Protein AF-A0A3N2FVM3-F1 (afdb_monomer)

Radius of gyration: 19.66 Å; Cα contacts (8 Å, |Δi|>4): 335; chains: 1; bounding box: 53×44×52 Å

Foldseek 3Di:
DDDDDPQFFDKDKDAFFDDPCVCVVLVFAWRKDFDPDPDDAFAWFWKWKAFPVPRDIFTWTKGWAFDCPPVHPPGTTMITTRTPLADADRHQTTMMITGGGGPTHDDDDDDSVRVSVVVVVSVVVSVVVLVVLCPDDPPDDDDDPPPVVPSQPPVSNVVVNVVVVLLLLQLLLVQLVVCVVVVNLVVDDLVSSCVRSVRDSSVLCVVQVDSVSSNVSSVPDDDD

Solvent-accessible surface area (backbone atoms only — not comparable to full-atom values): 12789 Å² total; per-residue (Å²): 135,84,80,83,61,97,83,63,52,55,75,48,73,44,53,21,39,86,72,90,56,60,41,47,81,69,77,46,50,57,46,25,28,82,52,90,70,79,89,72,77,65,18,30,24,26,28,39,39,33,36,71,85,78,69,49,68,37,50,18,35,29,39,31,45,63,46,59,64,98,55,47,90,76,26,65,37,35,35,36,34,29,51,56,92,64,64,77,84,54,68,33,37,48,34,39,38,34,43,67,44,81,75,45,72,72,80,90,62,85,58,67,66,59,41,49,57,47,52,54,51,47,48,52,50,29,53,52,55,52,55,54,63,70,69,52,72,82,82,75,90,64,80,73,83,71,62,70,67,68,86,59,51,73,65,60,32,49,52,51,39,52,54,52,52,49,55,50,50,52,34,42,23,51,38,47,49,58,31,53,76,68,69,42,57,90,70,62,40,50,60,61,43,15,67,67,36,67,43,36,38,66,36,45,46,65,81,21,77,42,58,64,51,43,52,53,57,28,67,69,52,81,87,128

Nearest PDB structures (foldseek):
  5a89-assembly1_A  TM=8.322E-01  e=5.159E-10  Corynebacterium ammoniagenes
  3op1-assembly1_B  TM=8.684E-01  e=1.880E-09  Streptococcus pneumoniae
  2x0k-assembly1_A  TM=8.159E-01  e=2.406E-09  Corynebacterium ammoniagenes
  5fo1-assembly1_A  TM=8.221E-01  e=3.937E-09  Corynebacterium ammoniagenes
  4uze-assembly1_A  TM=7.902E-01  e=2.127E-09  Corynebacterium ammoniagenes

pLDDT: mean 79.19, std 16.47, range [30.94, 97.44]

Sequence (224 aa):
MSAAHPDSPIVVTGVVVPGDQRGRLLGFPTANLPLDVGGLSDGVYAGTVIDETDGSTHLAAVSVGRRTSFYGRDGERLLEAHLLDYAGDLYGHAIRVELHAKLRPQRRYRGAEALVEQLRRDVAATRTWARERESAPPHRGRRLPVRARRVLDSRDLERRQAERESLRLAALARSVGELLESGAEREATHELVAERSRIPVAYLRWAYPTTQDLLAAASSVPRL

Structure (mmCIF, N/CA/C/O backbone):
data_AF-A0A3N2FVM3-F1
#
_entry.id   AF-A0A3N2FVM3-F1
#
loop_
_atom_site.group_PDB
_atom_site.id
_atom_site.type_symbol
_atom_site.label_atom_id
_atom_site.label_alt_id
_atom_site.label_comp_id
_atom_site.label_asym_id
_atom_site.label_entity_id
_atom_site.label_seq_id
_atom_site.pdbx_PDB_ins_code
_atom_site.Cartn_x
_atom_site.Cartn_y
_atom_site.Cartn_z
_atom_site.occupancy
_atom_site.B_iso_or_equiv
_atom_site.auth_seq_id
_atom_site.auth_comp_id
_atom_site.auth_asym_id
_atom_site.auth_atom_id
_atom_site.pdbx_PDB_model_num
ATOM 1 N N . MET A 1 1 ? 29.250 -14.553 7.556 1.00 32.12 1 MET A N 1
ATOM 2 C CA . MET A 1 1 ? 28.581 -13.322 7.079 1.00 32.12 1 MET A CA 1
ATOM 3 C C . MET A 1 1 ? 28.336 -13.492 5.584 1.00 32.12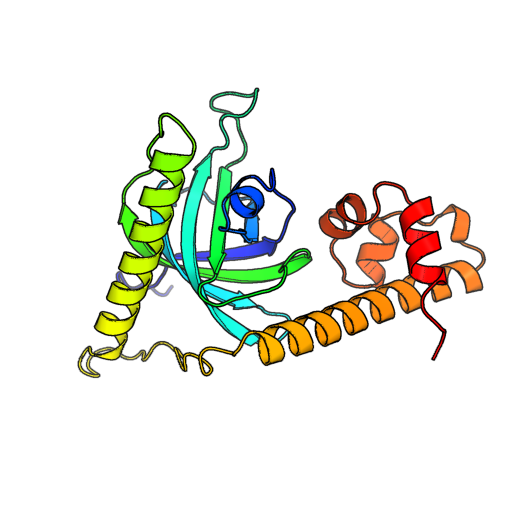 1 MET A C 1
ATOM 5 O O . MET A 1 1 ? 29.296 -13.489 4.829 1.00 32.12 1 MET A O 1
ATOM 9 N N . SER A 1 2 ? 27.102 -13.801 5.169 1.00 31.33 2 SER A N 1
ATOM 10 C CA . SER A 1 2 ? 26.788 -14.114 3.764 1.00 31.33 2 SER A CA 1
ATOM 11 C C . SER A 1 2 ? 26.666 -12.824 2.955 1.00 31.33 2 SER A C 1
ATOM 13 O O . SER A 1 2 ? 25.802 -12.002 3.250 1.00 31.33 2 SER A O 1
ATOM 15 N N . ALA A 1 3 ? 27.520 -12.648 1.947 1.00 30.94 3 ALA A N 1
ATOM 16 C CA . ALA A 1 3 ? 27.427 -11.544 0.999 1.00 30.94 3 ALA A CA 1
ATOM 17 C C . ALA A 1 3 ? 26.104 -11.630 0.215 1.00 30.94 3 ALA A C 1
ATOM 19 O O . ALA A 1 3 ? 25.741 -12.694 -0.296 1.00 30.94 3 ALA A O 1
ATOM 20 N N . ALA A 1 4 ? 25.364 -10.523 0.149 1.00 34.38 4 ALA A N 1
ATOM 21 C CA . ALA A 1 4 ? 24.136 -10.428 -0.630 1.00 34.38 4 ALA A CA 1
ATOM 22 C C . ALA A 1 4 ? 24.448 -10.614 -2.128 1.00 34.38 4 ALA A C 1
ATOM 24 O O . ALA A 1 4 ? 25.330 -9.951 -2.671 1.00 34.38 4 ALA A O 1
ATOM 25 N N . HIS A 1 5 ? 23.742 -11.538 -2.786 1.00 39.22 5 HIS A N 1
ATOM 26 C CA . HIS A 1 5 ? 23.850 -11.762 -4.228 1.00 39.22 5 HIS A CA 1
ATOM 27 C C . HIS A 1 5 ? 23.291 -10.557 -5.017 1.00 39.22 5 HIS A C 1
ATOM 29 O O . HIS A 1 5 ? 22.244 -10.031 -4.636 1.00 39.22 5 HIS A O 1
ATOM 35 N N . PRO A 1 6 ? 23.9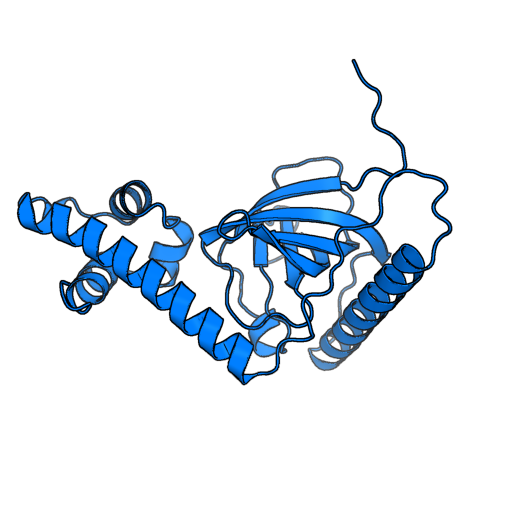14 -10.167 -6.146 1.00 46.53 6 PRO A N 1
ATOM 36 C CA . PRO A 1 6 ? 23.517 -9.005 -6.955 1.00 46.53 6 PRO A CA 1
ATOM 37 C C . PRO A 1 6 ? 22.139 -9.120 -7.641 1.00 46.53 6 PRO A C 1
ATOM 39 O O . PRO A 1 6 ? 21.655 -8.127 -8.173 1.00 46.53 6 PRO A O 1
ATOM 42 N N . ASP A 1 7 ? 21.492 -10.290 -7.589 1.00 60.53 7 ASP A N 1
ATOM 43 C CA . ASP A 1 7 ? 20.157 -10.551 -8.158 1.00 60.53 7 ASP A CA 1
ATOM 44 C C . ASP A 1 7 ? 19.036 -10.629 -7.096 1.00 60.53 7 ASP A C 1
ATOM 46 O O . ASP A 1 7 ? 17.882 -10.932 -7.419 1.00 60.53 7 ASP A O 1
ATOM 50 N N . SER A 1 8 ? 19.351 -10.398 -5.817 1.00 75.88 8 SER A N 1
ATOM 51 C CA . SER A 1 8 ? 18.355 -10.445 -4.743 1.00 75.88 8 SER A CA 1
ATOM 52 C C . SER A 1 8 ? 17.498 -9.175 -4.738 1.00 75.88 8 SER A C 1
ATOM 54 O O . SER A 1 8 ? 18.054 -8.075 -4.752 1.00 75.88 8 SER A O 1
ATOM 56 N N . PRO A 1 9 ? 16.156 -9.287 -4.687 1.00 87.25 9 PRO A N 1
ATOM 57 C CA . PRO A 1 9 ? 15.300 -8.112 -4.638 1.00 87.25 9 PRO A CA 1
ATOM 58 C C . PRO A 1 9 ? 15.547 -7.318 -3.355 1.00 87.25 9 PRO A C 1
ATOM 60 O O . PRO A 1 9 ? 15.824 -7.888 -2.296 1.00 87.25 9 PRO A O 1
ATOM 63 N N . ILE A 1 10 ? 15.384 -5.999 -3.437 1.00 90.88 10 ILE A N 1
ATOM 64 C CA . ILE A 1 10 ? 15.345 -5.159 -2.239 1.00 90.88 10 ILE A CA 1
ATOM 65 C C . ILE A 1 10 ? 14.000 -5.411 -1.564 1.00 90.88 10 ILE A C 1
ATOM 67 O O . ILE A 1 10 ? 12.955 -5.254 -2.193 1.00 90.88 10 ILE A O 1
ATOM 71 N N . VAL A 1 11 ? 14.022 -5.813 -0.296 1.00 92.69 11 VAL A N 1
ATOM 72 C CA . VAL A 1 11 ? 12.809 -6.143 0.456 1.00 92.69 11 VAL A CA 1
ATOM 73 C C . VAL A 1 11 ? 12.458 -5.001 1.397 1.00 92.69 11 VAL A C 1
ATOM 75 O O . VAL A 1 11 ? 13.297 -4.549 2.172 1.00 92.69 11 VAL A O 1
ATOM 78 N N . VAL A 1 12 ? 11.205 -4.563 1.338 1.00 92.75 12 VAL A N 1
ATOM 79 C CA . VAL A 1 12 ? 10.610 -3.613 2.277 1.00 92.75 12 VAL A CA 1
ATOM 80 C C . VAL A 1 12 ? 9.434 -4.298 2.953 1.00 92.75 12 VAL A C 1
ATOM 82 O O . VAL A 1 12 ? 8.542 -4.805 2.282 1.00 92.75 12 VAL A O 1
ATOM 85 N N . THR A 1 13 ? 9.417 -4.312 4.278 1.00 92.19 13 THR A N 1
ATOM 86 C CA . THR A 1 13 ? 8.297 -4.820 5.077 1.00 92.19 13 THR A CA 1
ATOM 87 C C . THR A 1 13 ? 7.665 -3.681 5.845 1.00 92.19 13 THR A C 1
ATOM 89 O O . THR A 1 13 ? 8.374 -2.804 6.333 1.00 92.19 13 THR A O 1
ATOM 92 N N . GLY A 1 14 ? 6.352 -3.716 6.007 1.00 89.69 14 GLY A N 1
ATOM 93 C CA . GLY A 1 14 ? 5.673 -2.741 6.841 1.00 89.69 14 GLY A CA 1
ATOM 94 C C . GLY A 1 14 ? 4.177 -2.966 6.889 1.00 89.69 14 GLY A C 1
ATOM 95 O O . GLY A 1 14 ? 3.635 -3.863 6.243 1.00 89.69 14 GLY A O 1
ATOM 96 N N . VAL A 1 15 ? 3.517 -2.122 7.669 1.00 88.38 15 VAL A N 1
ATOM 97 C CA . VAL A 1 15 ? 2.064 -2.077 7.743 1.00 88.38 15 VAL A CA 1
ATOM 98 C C . VAL A 1 15 ? 1.553 -1.051 6.746 1.00 88.38 15 VAL A C 1
ATOM 100 O O . VAL A 1 15 ? 2.034 0.081 6.718 1.00 88.38 15 VAL A O 1
ATOM 103 N N . VAL A 1 16 ? 0.569 -1.434 5.938 1.00 89.00 16 VAL A N 1
ATOM 104 C CA . VAL A 1 16 ? -0.042 -0.522 4.968 1.00 89.00 16 VAL A CA 1
ATOM 105 C C . VAL A 1 16 ? -0.805 0.585 5.684 1.00 89.00 16 VAL A C 1
ATOM 107 O O . VAL A 1 16 ? -1.755 0.322 6.427 1.00 89.00 16 VAL A O 1
ATOM 110 N N . VAL A 1 17 ? -0.433 1.830 5.395 1.00 85.75 17 VAL A N 1
ATOM 111 C CA . VAL A 1 17 ? -1.051 3.032 5.965 1.00 85.75 17 VAL A CA 1
ATOM 112 C C . VAL A 1 17 ? -1.883 3.804 4.931 1.00 85.75 17 VAL A C 1
ATOM 114 O O . VAL A 1 17 ? -1.662 3.684 3.714 1.00 85.75 17 VAL A O 1
ATOM 117 N N . PRO A 1 18 ? -2.849 4.623 5.386 1.00 81.44 18 PRO A N 1
ATOM 118 C CA . PRO A 1 18 ? -3.533 5.594 4.540 1.00 81.44 18 PRO A CA 1
ATOM 119 C C . PRO A 1 18 ? -2.548 6.538 3.836 1.00 81.44 18 PRO A C 1
ATOM 121 O O . PRO A 1 18 ? -1.577 7.000 4.425 1.00 81.44 18 PRO A O 1
ATOM 124 N N . GLY A 1 19 ? -2.817 6.826 2.563 1.00 76.94 19 GLY A N 1
ATOM 125 C CA . GLY A 1 19 ? -2.161 7.901 1.810 1.00 76.94 19 GLY A CA 1
ATOM 126 C C . GLY A 1 19 ? -3.162 9.012 1.476 1.00 76.94 19 GLY A C 1
ATOM 127 O O . GLY A 1 19 ? -4.261 9.047 2.017 1.00 76.94 19 GLY A O 1
ATOM 128 N N . ASP A 1 20 ? -2.856 9.856 0.487 1.00 71.38 20 ASP A N 1
ATOM 129 C CA . ASP A 1 20 ? -3.747 10.952 0.021 1.00 71.38 20 ASP A CA 1
ATOM 130 C C . ASP A 1 20 ? -4.901 10.409 -0.824 1.00 71.38 20 ASP A C 1
ATOM 132 O O . ASP A 1 20 ? -5.699 11.173 -1.357 1.00 71.38 20 ASP A O 1
ATOM 136 N N . GLN A 1 21 ? -4.932 9.093 -1.054 1.00 68.56 21 GLN A N 1
ATOM 137 C CA . GLN A 1 21 ? -5.949 8.392 -1.840 1.00 68.56 21 GLN A CA 1
ATOM 138 C C . GLN A 1 21 ? -6.113 8.920 -3.283 1.00 68.56 21 GLN A C 1
ATOM 140 O O . GLN A 1 21 ? -7.016 8.501 -4.002 1.00 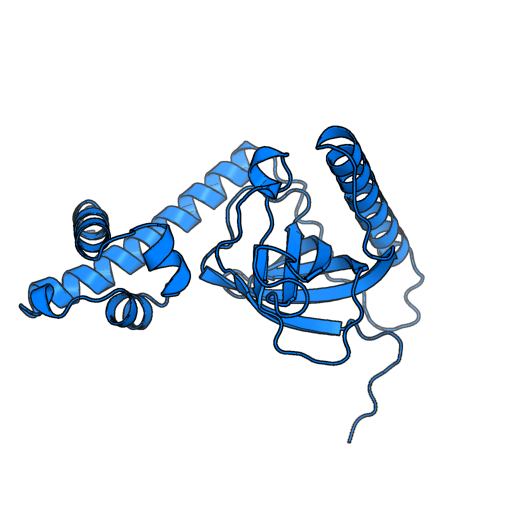68.56 21 GLN A O 1
ATOM 145 N N . ARG A 1 22 ? -5.193 9.767 -3.769 1.00 72.00 22 ARG A N 1
ATOM 146 C CA . ARG A 1 22 ? -5.211 10.326 -5.132 1.00 72.00 22 ARG A CA 1
ATOM 147 C C . ARG A 1 22 ? -5.137 9.241 -6.199 1.00 72.00 22 ARG A C 1
ATOM 149 O O . ARG A 1 22 ? -5.833 9.337 -7.200 1.00 72.00 22 ARG A O 1
ATOM 156 N N . GLY A 1 23 ? -4.346 8.192 -5.966 1.00 70.44 23 GLY A N 1
ATOM 157 C CA . GLY A 1 23 ? -4.281 7.036 -6.862 1.00 70.44 23 GLY A CA 1
ATOM 158 C C . GLY A 1 23 ? -5.642 6.353 -7.026 1.00 70.44 23 GLY A C 1
ATOM 159 O O . GLY A 1 23 ? -6.034 6.040 -8.146 1.00 70.44 23 GLY A O 1
ATOM 160 N N . ARG A 1 24 ? -6.420 6.223 -5.941 1.00 74.56 24 ARG A N 1
ATOM 161 C CA . ARG A 1 24 ? -7.767 5.627 -5.968 1.00 74.56 24 ARG A CA 1
ATOM 162 C C . ARG A 1 24 ? -8.709 6.403 -6.893 1.00 74.56 24 ARG A C 1
ATOM 164 O O . ARG A 1 24 ? -9.384 5.782 -7.705 1.00 74.56 24 ARG A O 1
ATOM 171 N N . LEU A 1 25 ? -8.689 7.739 -6.838 1.00 72.69 25 LEU A N 1
ATOM 172 C CA . LEU A 1 25 ? -9.488 8.600 -7.729 1.00 72.69 25 LEU A CA 1
ATOM 173 C C . LEU A 1 25 ? -9.111 8.453 -9.212 1.00 72.69 25 LEU A C 1
ATOM 175 O O . LEU A 1 25 ? -9.917 8.746 -10.088 1.00 72.69 25 LEU A O 1
ATOM 179 N N . LEU A 1 26 ? -7.888 8.000 -9.494 1.00 76.69 26 LEU A N 1
ATOM 180 C CA . LEU A 1 26 ? -7.365 7.794 -10.844 1.00 76.69 26 LEU A CA 1
ATOM 181 C C . LEU A 1 26 ? -7.500 6.339 -11.330 1.00 76.69 26 LEU A C 1
ATOM 183 O O . LEU A 1 26 ? -7.051 6.033 -12.433 1.00 76.69 26 LEU A O 1
ATOM 187 N N . GLY A 1 27 ? -8.085 5.442 -10.525 1.00 79.19 27 GLY A N 1
ATOM 188 C CA . GLY A 1 27 ? -8.195 4.009 -10.830 1.00 79.19 27 GLY A CA 1
ATOM 189 C C . GLY A 1 27 ? -6.948 3.180 -10.492 1.00 79.19 27 GLY A C 1
ATOM 190 O O . GLY A 1 27 ? -6.857 2.025 -10.891 1.00 79.19 27 GLY A O 1
ATOM 191 N N . PHE A 1 28 ? -5.996 3.745 -9.744 1.00 82.12 28 PHE A N 1
ATOM 192 C CA . PHE A 1 28 ? -4.749 3.099 -9.320 1.00 82.12 28 PHE A CA 1
ATOM 193 C C . PHE A 1 28 ? -4.599 3.154 -7.791 1.00 82.12 28 PHE A C 1
ATOM 195 O O . PHE A 1 28 ? -3.779 3.920 -7.278 1.00 82.12 28 PHE A O 1
ATOM 202 N N . PRO A 1 29 ? -5.405 2.400 -7.019 1.00 86.81 29 PRO A N 1
ATOM 203 C CA . PRO A 1 29 ? -5.234 2.330 -5.571 1.00 86.81 29 PRO A CA 1
ATOM 204 C C . PRO A 1 29 ? -3.845 1.779 -5.219 1.00 86.81 29 PRO A C 1
ATOM 206 O O . PRO A 1 29 ? -3.344 0.872 -5.887 1.00 86.81 29 PRO A O 1
ATOM 209 N N . THR A 1 30 ? -3.235 2.325 -4.168 1.00 89.25 30 THR A N 1
ATOM 210 C CA . THR A 1 30 ? -1.900 1.934 -3.705 1.00 89.25 30 THR A CA 1
ATOM 211 C C . THR A 1 30 ? -1.909 1.541 -2.234 1.00 89.25 30 THR A C 1
ATOM 213 O O . THR A 1 30 ? -2.544 2.192 -1.401 1.00 89.25 30 THR A O 1
ATOM 216 N N . ALA A 1 31 ? -1.162 0.487 -1.915 1.00 92.06 31 ALA A N 1
ATOM 217 C CA . ALA A 1 31 ? -0.737 0.185 -0.558 1.00 92.06 31 ALA A CA 1
ATOM 218 C C . ALA A 1 31 ? 0.505 1.026 -0.236 1.00 92.06 31 ALA A C 1
ATOM 220 O O . ALA A 1 31 ? 1.503 0.936 -0.953 1.00 92.06 31 ALA A O 1
ATOM 221 N N . ASN A 1 32 ? 0.441 1.858 0.806 1.00 92.31 32 ASN A N 1
ATOM 222 C CA . ASN A 1 32 ? 1.521 2.784 1.150 1.00 92.31 32 ASN A CA 1
ATOM 223 C C . ASN A 1 32 ? 2.290 2.272 2.369 1.00 92.31 32 ASN A C 1
ATOM 225 O O . ASN A 1 32 ? 1.670 1.928 3.373 1.00 92.31 32 ASN A O 1
ATOM 229 N N . LEU A 1 33 ? 3.618 2.251 2.285 1.00 91.31 33 LEU A N 1
ATOM 230 C CA . LEU A 1 33 ? 4.525 1.945 3.388 1.00 91.31 33 LEU A CA 1
ATOM 231 C C . LEU A 1 33 ? 5.457 3.142 3.626 1.00 91.31 33 LEU A C 1
ATOM 233 O O . LEU A 1 33 ? 6.152 3.542 2.682 1.00 91.31 33 LEU A O 1
ATOM 237 N N . PRO A 1 34 ? 5.510 3.706 4.846 1.00 88.00 34 PRO A N 1
ATOM 238 C CA . PRO A 1 34 ? 6.554 4.649 5.233 1.00 88.00 34 PRO A CA 1
ATOM 239 C C . PRO A 1 34 ? 7.930 4.002 5.072 1.00 88.00 34 PRO A C 1
ATOM 241 O O . PRO A 1 34 ? 8.116 2.825 5.386 1.00 88.00 34 PRO A O 1
ATOM 244 N N . LEU A 1 35 ? 8.885 4.751 4.525 1.00 84.56 35 LEU A N 1
ATOM 245 C CA . LEU A 1 35 ? 10.247 4.278 4.317 1.00 84.56 35 LEU A CA 1
ATOM 246 C C . LEU A 1 35 ? 11.211 4.985 5.263 1.00 84.56 35 LEU A C 1
ATOM 248 O O . LEU A 1 35 ? 11.612 6.117 4.999 1.00 84.56 35 LEU A O 1
ATOM 252 N N . ASP A 1 36 ? 11.689 4.242 6.257 1.00 70.69 36 ASP A N 1
ATOM 253 C CA . ASP A 1 36 ? 12.790 4.669 7.133 1.00 70.69 36 ASP A CA 1
ATOM 254 C C . ASP A 1 36 ? 14.167 4.247 6.588 1.00 70.69 36 ASP A C 1
ATOM 256 O O . ASP A 1 36 ? 15.217 4.664 7.078 1.00 70.69 36 ASP A O 1
ATOM 260 N N . VAL A 1 37 ? 14.189 3.406 5.546 1.00 61.84 37 VAL A N 1
ATOM 261 C CA . VAL A 1 37 ? 15.421 2.815 5.008 1.00 61.84 37 VAL A CA 1
ATOM 262 C C . VAL A 1 37 ? 16.176 3.771 4.077 1.00 61.84 37 VAL A C 1
ATOM 264 O O . VAL A 1 37 ? 15.701 4.165 3.004 1.00 61.84 37 VAL A O 1
ATOM 267 N N . GLY A 1 38 ? 17.411 4.099 4.463 1.00 65.25 38 GLY A N 1
ATOM 268 C CA . GLY A 1 38 ? 18.399 4.728 3.588 1.00 65.25 38 GLY A CA 1
ATOM 269 C C . GLY A 1 38 ? 18.880 3.781 2.478 1.00 65.25 38 GLY A C 1
ATOM 270 O O . GLY A 1 38 ? 18.818 2.562 2.604 1.00 65.25 38 GLY A O 1
ATOM 271 N N . GLY A 1 39 ? 19.361 4.336 1.363 1.00 73.44 39 GLY A N 1
ATOM 272 C CA . GLY A 1 39 ? 20.054 3.577 0.307 1.00 73.44 39 GLY A CA 1
ATOM 273 C C . GLY A 1 39 ? 19.188 3.026 -0.835 1.00 73.44 39 GLY A C 1
ATOM 274 O O . GLY A 1 39 ? 19.715 2.757 -1.913 1.00 73.44 39 GLY A O 1
ATOM 275 N N . LEU A 1 40 ? 17.864 2.931 -0.682 1.00 86.19 40 LEU A N 1
ATOM 276 C CA . LEU A 1 40 ? 16.977 2.646 -1.818 1.00 86.19 40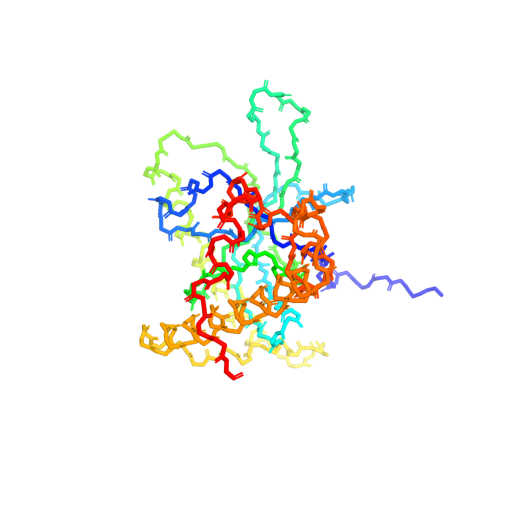 LEU A CA 1
ATOM 277 C C . LEU A 1 40 ? 16.869 3.898 -2.703 1.00 86.19 40 LEU A C 1
ATOM 279 O O . LEU A 1 40 ? 16.613 4.982 -2.189 1.00 86.19 40 LEU A O 1
ATOM 283 N N . SER A 1 41 ? 17.029 3.783 -4.024 1.00 90.56 41 SER A N 1
ATOM 284 C CA . SER A 1 41 ? 16.883 4.939 -4.927 1.00 90.56 41 SER A CA 1
ATOM 285 C C . SER A 1 41 ? 15.417 5.237 -5.259 1.00 90.56 41 SER A C 1
ATOM 287 O O . SER A 1 41 ? 14.583 4.340 -5.296 1.00 90.56 41 SER A O 1
ATOM 289 N N . ASP A 1 42 ? 15.092 6.507 -5.509 1.00 92.50 42 ASP A N 1
ATOM 290 C CA . ASP A 1 42 ? 13.743 6.889 -5.937 1.00 92.50 42 ASP A CA 1
ATOM 291 C C . ASP A 1 42 ? 13.490 6.427 -7.383 1.00 92.50 42 ASP A C 1
ATOM 293 O O . ASP A 1 42 ? 14.367 6.512 -8.255 1.00 92.50 42 ASP A O 1
ATOM 297 N N . GLY A 1 43 ? 12.280 5.946 -7.655 1.00 95.06 43 GLY A N 1
ATOM 298 C CA . GLY A 1 43 ? 11.863 5.473 -8.972 1.00 95.06 43 GLY A CA 1
ATOM 299 C C . GLY A 1 43 ? 10.608 4.615 -8.927 1.00 95.06 43 GLY A C 1
ATOM 300 O O . GLY A 1 43 ? 9.993 4.464 -7.878 1.00 95.06 43 GLY A O 1
ATOM 301 N N . VAL A 1 44 ? 10.247 4.051 -10.074 1.00 97.44 44 VAL A N 1
ATOM 302 C CA . VAL A 1 44 ? 9.189 3.044 -10.191 1.00 97.44 44 VAL A CA 1
ATOM 303 C C . VAL A 1 44 ? 9.818 1.698 -10.501 1.00 97.44 44 VAL A C 1
ATOM 305 O O . VAL A 1 44 ? 10.737 1.611 -11.318 1.00 97.44 44 VAL A O 1
ATOM 308 N N . TYR A 1 45 ? 9.319 0.664 -9.839 1.00 97.38 45 TYR A N 1
ATOM 309 C CA . TYR A 1 45 ? 9.849 -0.687 -9.850 1.00 97.38 45 TYR A CA 1
ATOM 310 C C . TYR A 1 45 ? 8.760 -1.692 -10.221 1.00 97.38 45 TYR A C 1
ATOM 312 O O . TYR A 1 45 ? 7.605 -1.535 -9.829 1.00 97.38 45 TYR A O 1
ATOM 320 N N . ALA A 1 46 ? 9.146 -2.752 -10.923 1.00 96.81 46 ALA A N 1
ATOM 321 C CA . ALA A 1 46 ? 8.379 -3.984 -10.957 1.00 96.81 46 ALA A CA 1
ATOM 322 C C . ALA A 1 46 ? 8.698 -4.780 -9.688 1.00 96.81 46 ALA A C 1
ATOM 324 O O . ALA A 1 46 ? 9.871 -4.953 -9.324 1.00 96.81 46 ALA A O 1
ATOM 325 N N . GLY A 1 47 ? 7.651 -5.226 -9.002 1.00 95.12 47 GLY A N 1
ATOM 326 C CA . GLY A 1 47 ? 7.765 -5.870 -7.706 1.00 95.12 47 GLY A CA 1
ATOM 327 C C . GLY A 1 47 ? 6.713 -6.941 -7.458 1.00 95.12 47 GLY A C 1
ATOM 328 O O . GLY A 1 47 ? 5.790 -7.138 -8.251 1.00 95.12 47 GLY A O 1
ATOM 329 N N . THR A 1 48 ? 6.846 -7.610 -6.317 1.00 95.38 48 THR A N 1
ATOM 330 C CA . THR A 1 48 ? 5.817 -8.499 -5.768 1.00 95.38 48 THR A CA 1
ATOM 331 C C . THR A 1 48 ? 5.444 -8.060 -4.362 1.00 95.38 48 THR A C 1
ATOM 333 O O . THR A 1 48 ? 6.324 -7.745 -3.565 1.00 95.38 48 THR A O 1
ATOM 336 N N . VAL A 1 49 ? 4.151 -8.068 -4.054 1.00 94.75 49 VAL A N 1
ATOM 337 C CA . VAL A 1 49 ? 3.613 -7.828 -2.711 1.00 94.75 49 VAL A CA 1
ATOM 338 C C . VAL A 1 49 ? 3.124 -9.148 -2.148 1.00 94.75 49 VAL A C 1
ATOM 340 O O . VAL A 1 49 ? 2.325 -9.827 -2.789 1.00 94.75 49 VAL A O 1
ATOM 343 N N . ILE A 1 50 ? 3.601 -9.495 -0.961 1.00 91.75 50 ILE A N 1
ATOM 344 C CA . ILE A 1 50 ? 3.141 -10.631 -0.176 1.00 91.75 50 ILE A CA 1
ATOM 345 C C . ILE A 1 50 ? 2.346 -10.078 1.003 1.00 91.75 50 ILE A C 1
ATOM 347 O O . ILE A 1 50 ? 2.866 -9.268 1.770 1.00 91.75 50 ILE A O 1
ATOM 351 N N . ASP A 1 51 ? 1.088 -10.488 1.117 1.00 87.25 51 ASP A N 1
ATOM 352 C CA . ASP A 1 51 ? 0.242 -10.212 2.274 1.00 87.25 51 ASP A CA 1
ATOM 353 C C . ASP A 1 51 ? 0.509 -11.278 3.339 1.00 87.25 51 ASP A C 1
ATOM 355 O O . ASP A 1 51 ? 0.193 -12.451 3.143 1.00 87.25 51 ASP A O 1
ATOM 359 N N . GLU A 1 52 ? 1.120 -10.889 4.457 1.00 84.12 52 GLU A N 1
ATOM 360 C CA . GLU A 1 52 ? 1.496 -11.823 5.526 1.00 84.12 52 GLU A CA 1
ATOM 361 C C . GLU A 1 52 ? 0.262 -12.339 6.295 1.00 84.12 52 GLU A C 1
ATOM 363 O O . GLU A 1 52 ? 0.356 -13.305 7.050 1.00 84.12 52 GLU A O 1
ATOM 368 N N . THR A 1 53 ? -0.912 -11.732 6.086 1.00 74.88 53 THR A N 1
ATOM 369 C CA . THR A 1 53 ? -2.170 -12.146 6.724 1.00 74.88 53 THR A CA 1
ATOM 370 C C . THR A 1 53 ? -2.706 -13.447 6.133 1.00 74.88 53 THR A C 1
ATOM 372 O O . THR A 1 53 ? -3.198 -14.305 6.863 1.00 74.88 53 THR A O 1
ATOM 375 N N . ASP A 1 54 ? -2.635 -13.599 4.807 1.00 76.75 54 ASP A N 1
ATOM 376 C CA . ASP A 1 54 ? -3.223 -14.737 4.088 1.00 76.75 54 ASP A CA 1
ATOM 377 C C . ASP A 1 54 ? -2.251 -15.448 3.131 1.00 76.75 54 ASP A C 1
ATOM 379 O O . ASP A 1 54 ? -2.635 -16.378 2.414 1.00 76.75 54 ASP A O 1
ATOM 383 N N . GLY A 1 55 ? -0.994 -15.003 3.095 1.00 77.88 55 GLY A N 1
ATOM 384 C CA . GLY A 1 55 ? 0.060 -15.533 2.237 1.00 77.88 55 GLY A CA 1
ATOM 385 C C . GLY A 1 55 ? -0.134 -15.236 0.749 1.00 77.88 55 GLY A C 1
ATOM 386 O O . GLY A 1 55 ? 0.579 -15.803 -0.086 1.00 77.88 55 GLY A O 1
ATOM 387 N N . SER A 1 56 ? -1.102 -14.393 0.368 1.00 81.94 56 SER A N 1
ATOM 388 C CA . SER A 1 56 ? -1.330 -14.070 -1.038 1.00 81.94 56 SER A CA 1
ATOM 389 C C . SER A 1 56 ? -0.173 -13.252 -1.606 1.00 81.94 56 SER A C 1
ATOM 391 O O . SER A 1 56 ? 0.384 -12.377 -0.952 1.00 81.94 56 SER A O 1
ATOM 393 N N . THR A 1 57 ? 0.215 -13.566 -2.842 1.00 87.38 57 THR A N 1
ATOM 394 C CA . THR A 1 57 ? 1.283 -12.868 -3.562 1.00 87.38 57 THR A CA 1
ATOM 395 C C . THR A 1 57 ? 0.714 -12.240 -4.826 1.00 87.38 57 THR A C 1
ATOM 397 O O . THR A 1 57 ? 0.030 -12.918 -5.594 1.00 87.38 57 THR A O 1
ATOM 400 N N . HIS A 1 58 ? 1.025 -10.966 -5.050 1.00 91.94 58 HIS A N 1
ATOM 401 C CA . HIS A 1 58 ? 0.529 -10.170 -6.172 1.00 91.94 58 HIS A CA 1
ATOM 402 C C . HIS A 1 58 ? 1.682 -9.473 -6.886 1.00 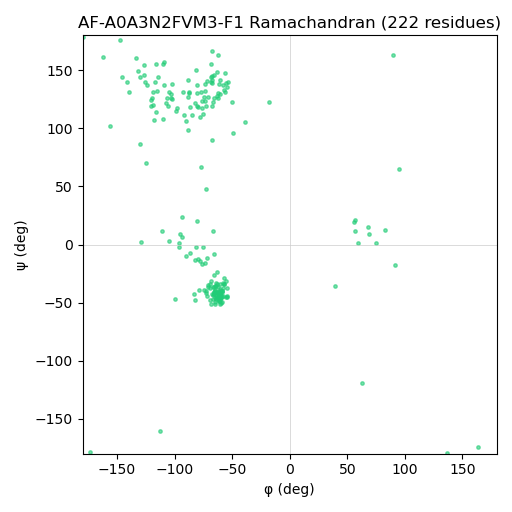91.94 58 HIS A C 1
ATOM 404 O O . HIS A 1 58 ? 2.631 -9.018 -6.246 1.00 91.94 58 HIS A O 1
ATOM 410 N N . LEU A 1 59 ? 1.596 -9.354 -8.212 1.00 95.19 59 LEU A N 1
ATOM 411 C CA . LEU A 1 59 ? 2.477 -8.460 -8.965 1.00 95.19 59 LEU A CA 1
ATOM 412 C C . LEU A 1 59 ? 2.128 -7.012 -8.626 1.00 95.19 59 LEU A C 1
ATOM 414 O O . LEU A 1 59 ? 0.955 -6.686 -8.457 1.00 95.19 59 LEU A O 1
ATOM 418 N N . ALA A 1 60 ? 3.124 -6.134 -8.570 1.00 96.75 60 ALA A N 1
ATOM 419 C CA . ALA A 1 60 ? 2.894 -4.727 -8.287 1.00 96.75 60 ALA A CA 1
ATOM 420 C C . ALA A 1 60 ? 3.801 -3.808 -9.107 1.00 96.75 60 ALA A C 1
ATOM 422 O O . ALA A 1 60 ? 4.993 -4.070 -9.281 1.00 96.75 60 ALA A O 1
ATOM 423 N N . ALA A 1 61 ? 3.227 -2.698 -9.572 1.00 97.38 61 ALA A N 1
ATOM 424 C CA . ALA A 1 61 ? 3.994 -1.523 -9.959 1.00 97.38 61 ALA A CA 1
ATOM 425 C C . ALA A 1 61 ? 4.213 -0.679 -8.698 1.00 97.38 61 ALA A C 1
ATOM 427 O O . ALA A 1 61 ? 3.252 -0.245 -8.061 1.00 97.38 61 ALA A O 1
ATOM 428 N N . VAL A 1 62 ? 5.471 -0.488 -8.309 1.00 97.00 62 VAL A N 1
ATOM 429 C CA . VAL A 1 62 ? 5.831 0.091 -7.014 1.00 97.00 62 VAL A CA 1
ATOM 430 C C . VAL A 1 62 ? 6.551 1.416 -7.209 1.00 97.00 62 VAL A C 1
ATOM 432 O O . VAL A 1 62 ? 7.660 1.456 -7.736 1.00 97.00 62 VAL A O 1
ATOM 435 N N . SER A 1 63 ? 5.926 2.507 -6.782 1.00 95.25 63 SER A N 1
ATOM 436 C CA . SER A 1 63 ? 6.528 3.838 -6.752 1.00 95.25 63 SER A CA 1
ATOM 437 C C . SER A 1 63 ? 7.273 4.035 -5.438 1.00 95.25 63 SER A C 1
ATOM 439 O O . SER A 1 63 ? 6.732 3.799 -4.367 1.00 95.25 63 SER A O 1
ATOM 441 N N . VAL A 1 64 ? 8.519 4.482 -5.515 1.00 94.06 64 VAL A N 1
ATOM 442 C CA . VAL A 1 64 ? 9.340 4.859 -4.366 1.00 94.06 64 VAL A CA 1
ATOM 443 C C . VAL A 1 64 ? 9.738 6.315 -4.535 1.00 94.06 64 VAL A C 1
ATOM 445 O O . VAL A 1 64 ? 10.390 6.676 -5.524 1.00 94.06 64 VAL A O 1
ATOM 448 N N . GLY A 1 65 ? 9.348 7.166 -3.593 1.00 89.69 65 GLY A N 1
ATOM 449 C CA . GLY A 1 65 ? 9.609 8.595 -3.695 1.00 89.69 65 GLY A CA 1
ATOM 450 C C . GLY A 1 65 ? 9.215 9.376 -2.451 1.00 89.69 65 GLY A C 1
ATOM 451 O O . GLY A 1 65 ? 8.772 8.823 -1.451 1.00 89.69 65 GLY A O 1
ATOM 452 N N . ARG A 1 66 ? 9.412 10.692 -2.523 1.00 80.88 66 ARG A N 1
ATOM 453 C CA . ARG A 1 66 ? 9.046 11.642 -1.468 1.00 80.88 66 ARG A CA 1
ATOM 454 C C . ARG A 1 66 ? 7.768 12.374 -1.823 1.00 80.88 66 ARG A C 1
ATOM 456 O O . ARG A 1 66 ? 7.616 12.854 -2.950 1.00 80.88 66 ARG A O 1
ATOM 463 N N . ARG A 1 67 ? 6.898 12.543 -0.833 1.00 69.31 67 ARG A N 1
ATOM 464 C CA . ARG A 1 67 ? 5.787 13.486 -0.925 1.00 69.31 67 ARG A CA 1
ATOM 465 C C . ARG A 1 67 ? 6.287 14.896 -0.703 1.00 69.31 67 ARG A C 1
ATOM 467 O O . ARG A 1 67 ? 6.591 15.278 0.412 1.00 69.31 67 ARG A O 1
ATOM 474 N N . THR A 1 68 ? 6.305 15.719 -1.741 1.00 54.56 68 THR A N 1
ATOM 475 C CA . THR A 1 68 ? 6.655 17.140 -1.586 1.00 54.56 68 THR A CA 1
ATOM 476 C C . THR A 1 68 ? 5.493 18.006 -1.073 1.00 54.56 68 THR A C 1
ATOM 478 O O . THR A 1 68 ? 5.490 19.211 -1.310 1.00 54.56 68 THR A O 1
ATOM 481 N N . SER A 1 69 ? 4.465 17.423 -0.444 1.00 49.66 69 SER A N 1
ATOM 482 C CA . SER A 1 69 ? 3.355 18.165 0.179 1.00 49.66 69 SER A CA 1
ATOM 483 C C . SER A 1 69 ? 3.890 19.077 1.282 1.00 49.66 69 SER A C 1
ATOM 485 O O . SER A 1 69 ? 4.619 18.556 2.111 1.00 49.66 69 SER A O 1
ATOM 487 N N . PHE A 1 70 ? 3.524 20.372 1.271 1.00 41.00 70 PHE A N 1
ATOM 488 C CA . PHE A 1 70 ? 3.804 21.494 2.209 1.00 41.00 70 PHE A CA 1
ATOM 489 C C . PHE A 1 70 ? 5.210 21.634 2.858 1.00 41.00 70 PHE A C 1
ATOM 491 O O . PHE A 1 70 ? 5.693 22.754 2.978 1.00 41.00 70 PHE A O 1
ATOM 498 N N . TYR A 1 71 ? 5.905 20.551 3.195 1.00 41.31 71 TYR A N 1
ATOM 499 C CA . TYR A 1 71 ? 7.217 20.454 3.846 1.00 41.31 71 TYR A CA 1
ATOM 500 C C . TYR A 1 71 ? 8.409 20.332 2.872 1.00 41.31 71 TYR A C 1
ATOM 502 O O . TYR A 1 71 ? 9.547 20.124 3.281 1.00 41.31 71 TYR A O 1
ATOM 510 N N . GLY A 1 72 ? 8.193 20.456 1.557 1.00 50.97 72 GLY A N 1
ATOM 511 C CA . GLY A 1 72 ? 9.293 20.536 0.587 1.00 50.97 72 GLY A CA 1
ATOM 512 C C . GLY A 1 72 ? 10.182 19.281 0.535 1.00 50.97 72 GLY A C 1
ATOM 513 O O . GLY A 1 72 ? 9.712 18.212 0.146 1.00 50.97 72 GLY A O 1
ATOM 514 N N . ARG A 1 73 ? 11.487 19.421 0.826 1.00 51.25 73 ARG A N 1
ATOM 515 C CA . ARG A 1 73 ? 12.475 18.317 0.782 1.00 51.25 73 ARG A CA 1
ATOM 516 C C . ARG A 1 73 ? 12.436 17.403 2.014 1.00 51.25 73 ARG A C 1
ATOM 518 O O . ARG A 1 73 ? 12.997 16.313 1.929 1.00 51.25 73 ARG A O 1
ATOM 525 N N . ASP A 1 74 ? 11.737 17.816 3.068 1.00 54.03 74 ASP A N 1
ATOM 526 C CA . ASP A 1 74 ? 11.611 17.092 4.341 1.00 54.03 74 ASP A CA 1
ATOM 527 C C . ASP A 1 74 ? 10.343 16.228 4.402 1.00 54.03 74 ASP A C 1
ATOM 529 O O . ASP A 1 74 ? 9.980 15.697 5.446 1.00 54.03 74 ASP A O 1
ATOM 533 N N . GLY A 1 75 ? 9.636 16.097 3.277 1.00 61.91 75 GLY A N 1
ATOM 534 C CA . GLY A 1 75 ? 8.447 15.265 3.199 1.00 61.91 75 GLY A CA 1
ATOM 535 C C . GLY A 1 75 ? 8.758 13.777 3.339 1.00 61.91 75 GLY A C 1
ATOM 536 O O . GLY A 1 75 ? 9.780 13.288 2.845 1.00 61.91 75 GLY A O 1
ATOM 537 N N . GLU A 1 76 ? 7.836 13.055 3.976 1.00 72.19 76 GLU A N 1
ATOM 538 C CA . GLU A 1 76 ? 7.959 11.621 4.217 1.00 72.19 76 GLU A CA 1
ATOM 539 C C . GLU A 1 76 ? 8.214 10.853 2.918 1.00 72.19 76 GLU A C 1
ATOM 541 O O . GLU A 1 76 ? 7.606 11.086 1.859 1.00 72.19 76 GLU A O 1
ATOM 546 N N . ARG A 1 77 ? 9.163 9.924 3.011 1.00 85.88 77 ARG A N 1
ATOM 547 C CA . ARG A 1 77 ? 9.482 9.007 1.933 1.00 85.88 77 ARG A CA 1
ATOM 548 C C . ARG A 1 77 ? 8.574 7.795 2.044 1.00 85.88 77 ARG A C 1
ATOM 550 O O . ARG A 1 77 ? 8.443 7.206 3.110 1.00 85.88 77 ARG A O 1
ATOM 557 N N . LEU A 1 78 ? 7.959 7.426 0.932 1.00 88.88 78 LEU A N 1
ATOM 558 C CA . LEU A 1 78 ? 6.962 6.368 0.882 1.00 88.88 78 LEU A CA 1
ATOM 559 C C . LEU A 1 78 ? 7.264 5.410 -0.262 1.00 88.88 78 LEU A C 1
ATOM 561 O O . LEU A 1 78 ? 7.804 5.783 -1.311 1.00 88.88 78 LEU A O 1
ATOM 565 N N . LEU A 1 79 ? 6.871 4.166 -0.035 1.00 93.56 79 LEU A N 1
ATOM 566 C CA . LEU A 1 79 ? 6.664 3.162 -1.058 1.00 93.56 79 LEU A CA 1
ATOM 567 C C . LEU A 1 79 ? 5.161 3.054 -1.295 1.00 93.56 79 LEU A C 1
ATOM 569 O O . LEU A 1 79 ? 4.411 2.798 -0.362 1.00 93.56 79 LEU A O 1
ATOM 573 N N . GLU A 1 80 ? 4.728 3.217 -2.537 1.00 94.38 80 GLU A N 1
ATOM 574 C CA . GLU A 1 80 ? 3.336 3.100 -2.963 1.00 94.38 80 GLU A CA 1
ATOM 575 C C . GLU A 1 80 ? 3.234 1.940 -3.963 1.00 94.38 80 GLU A C 1
ATOM 577 O O . GLU A 1 80 ? 3.701 2.035 -5.100 1.00 94.38 80 GLU A O 1
ATOM 582 N N . ALA A 1 81 ? 2.654 0.818 -3.539 1.00 95.62 81 ALA A N 1
ATOM 583 C CA . ALA A 1 81 ? 2.502 -0.377 -4.361 1.00 95.62 81 ALA A CA 1
ATOM 584 C C . ALA A 1 81 ? 1.093 -0.453 -4.956 1.00 95.62 81 ALA A C 1
ATOM 586 O O . ALA A 1 81 ? 0.114 -0.631 -4.231 1.00 95.62 81 ALA A O 1
ATOM 587 N N . HIS A 1 82 ? 0.988 -0.359 -6.280 1.00 95.12 82 HIS A N 1
ATOM 588 C CA . HIS A 1 82 ? -0.235 -0.675 -7.008 1.00 95.12 82 HIS A CA 1
ATOM 589 C C . HIS A 1 82 ? -0.223 -2.158 -7.393 1.00 95.12 82 HIS A C 1
ATOM 591 O O . HIS A 1 82 ? 0.536 -2.561 -8.278 1.00 95.12 82 HIS A O 1
ATOM 597 N N . LEU A 1 83 ? -1.034 -2.966 -6.705 1.00 94.06 83 LEU A N 1
ATOM 598 C CA . LEU A 1 83 ? -1.169 -4.396 -6.977 1.00 94.06 83 LEU A CA 1
ATOM 599 C C . LEU A 1 83 ? -1.987 -4.608 -8.255 1.00 94.06 83 LEU A C 1
ATOM 601 O O . LEU A 1 83 ? -3.099 -4.100 -8.386 1.00 94.06 83 LEU A O 1
ATOM 605 N N . LEU A 1 84 ? -1.436 -5.375 -9.189 1.00 91.81 84 LEU A N 1
ATOM 606 C CA . LEU A 1 84 ? -2.097 -5.729 -10.438 1.00 91.81 84 LEU A CA 1
ATOM 607 C C . LEU A 1 84 ? -3.190 -6.764 -10.169 1.00 91.81 84 LEU A C 1
ATOM 609 O O . LEU A 1 84 ? -2.969 -7.719 -9.431 1.00 91.81 84 LEU A O 1
ATOM 613 N N . ASP A 1 85 ? -4.342 -6.588 -10.821 1.00 85.69 85 ASP A N 1
ATOM 614 C CA . ASP A 1 85 ? -5.491 -7.508 -10.763 1.00 85.69 85 ASP A CA 1
ATOM 615 C C . ASP A 1 85 ? -6.019 -7.767 -9.337 1.00 85.69 85 ASP A C 1
ATOM 617 O O . ASP A 1 85 ? -6.692 -8.764 -9.080 1.00 85.69 85 ASP A O 1
ATOM 621 N N . TYR A 1 86 ? -5.722 -6.856 -8.406 1.00 84.38 86 TYR A N 1
ATOM 622 C CA . TYR A 1 86 ? -6.204 -6.890 -7.034 1.00 84.38 86 TYR A CA 1
ATOM 623 C C . TYR A 1 86 ? -7.335 -5.879 -6.858 1.00 84.38 86 TYR A C 1
ATOM 625 O O . TYR A 1 86 ? -7.166 -4.690 -7.133 1.00 84.38 86 TYR A O 1
ATOM 633 N N . ALA A 1 87 ? -8.472 -6.348 -6.352 1.00 72.31 87 ALA A N 1
ATOM 634 C CA . ALA A 1 87 ? -9.527 -5.485 -5.843 1.00 72.31 87 ALA A CA 1
ATOM 635 C C . ALA A 1 87 ? -9.691 -5.726 -4.341 1.00 72.31 87 ALA A C 1
ATOM 637 O O . ALA A 1 87 ? -9.709 -6.865 -3.873 1.00 72.31 87 ALA A O 1
ATOM 638 N N . GLY A 1 88 ? -9.737 -4.623 -3.603 1.00 75.69 88 GLY A N 1
ATOM 639 C CA . GLY A 1 88 ? -9.764 -4.585 -2.149 1.00 75.69 88 GLY A CA 1
ATOM 640 C C . GLY A 1 88 ? -8.830 -3.507 -1.608 1.00 75.69 88 GLY A C 1
ATOM 641 O O . GLY A 1 88 ? -8.144 -2.803 -2.354 1.00 75.69 88 GLY A O 1
ATOM 642 N N . ASP A 1 89 ? -8.775 -3.400 -0.287 1.00 76.88 89 ASP A N 1
ATOM 643 C CA . ASP A 1 89 ? -7.748 -2.644 0.415 1.00 76.88 89 ASP A CA 1
ATOM 644 C C . ASP A 1 89 ? -6.810 -3.588 1.165 1.00 76.88 89 ASP A C 1
ATOM 646 O O . ASP A 1 89 ? -7.146 -4.728 1.492 1.00 76.88 89 ASP A O 1
ATOM 650 N N . LEU A 1 90 ? -5.595 -3.103 1.390 1.00 84.25 90 LEU A N 1
ATOM 651 C CA . LEU A 1 90 ? -4.620 -3.751 2.257 1.00 84.25 90 LEU A CA 1
ATOM 652 C C . LEU A 1 90 ? -4.388 -2.935 3.523 1.00 84.25 90 LEU A C 1
ATOM 654 O O . LEU A 1 90 ? -3.422 -3.200 4.220 1.00 84.25 90 LEU A O 1
ATOM 658 N N . TYR A 1 91 ? -5.208 -1.921 3.817 1.00 83.69 91 TYR A N 1
ATOM 659 C CA . TYR A 1 91 ? -4.950 -1.062 4.968 1.00 83.69 91 TYR A CA 1
ATOM 660 C C . TYR A 1 91 ? -4.879 -1.879 6.255 1.00 83.69 91 TYR A C 1
ATOM 662 O O . TYR A 1 91 ? -5.707 -2.750 6.510 1.00 83.69 91 TYR A O 1
ATOM 670 N N . GLY A 1 92 ? -3.849 -1.607 7.049 1.00 78.69 92 GLY A N 1
ATOM 671 C CA . GLY A 1 92 ? -3.587 -2.357 8.265 1.00 78.69 92 GLY A CA 1
ATOM 672 C C . GLY A 1 92 ? -2.997 -3.758 8.050 1.00 78.69 92 GLY A C 1
ATOM 673 O O . GLY A 1 92 ? -2.739 -4.463 9.018 1.00 78.69 92 GLY A O 1
ATOM 674 N N . HIS A 1 93 ? -2.742 -4.189 6.817 1.00 83.44 93 HIS A N 1
ATOM 675 C CA . HIS A 1 93 ? -2.070 -5.464 6.593 1.00 83.44 93 HIS A CA 1
ATOM 676 C C . HIS A 1 93 ? -0.568 -5.293 6.773 1.00 83.44 93 HIS A C 1
ATOM 678 O O . HIS A 1 93 ? 0.020 -4.325 6.282 1.00 83.44 93 HIS A O 1
ATOM 684 N N . ALA A 1 94 ? 0.053 -6.261 7.447 1.00 87.31 94 ALA A N 1
ATOM 685 C CA . ALA A 1 94 ? 1.489 -6.456 7.365 1.00 87.31 94 ALA A CA 1
ATOM 686 C C . ALA A 1 94 ? 1.803 -7.054 5.991 1.00 87.31 94 ALA A C 1
ATOM 688 O O . ALA A 1 94 ? 1.316 -8.131 5.644 1.00 87.31 94 ALA A O 1
ATOM 689 N N . ILE A 1 95 ? 2.591 -6.336 5.197 1.00 92.50 95 ILE A N 1
ATOM 690 C CA . ILE A 1 95 ? 2.974 -6.773 3.860 1.00 92.50 95 ILE A CA 1
ATOM 691 C C . ILE A 1 95 ? 4.486 -6.749 3.694 1.00 92.50 95 ILE A C 1
ATOM 693 O O . ILE A 1 95 ? 5.209 -5.966 4.319 1.00 92.50 95 ILE A O 1
ATOM 697 N N . ARG A 1 96 ? 4.952 -7.582 2.772 1.00 94.25 96 ARG A N 1
ATOM 698 C CA . ARG A 1 96 ? 6.331 -7.630 2.312 1.00 94.25 96 ARG A CA 1
ATOM 699 C C . ARG A 1 96 ? 6.376 -7.324 0.825 1.00 94.25 96 ARG A C 1
ATOM 701 O O . ARG A 1 96 ? 5.784 -8.029 0.014 1.00 94.25 96 ARG A O 1
ATOM 708 N N . VAL A 1 97 ? 7.091 -6.270 0.465 1.00 95.56 97 VAL A N 1
ATOM 709 C CA . VAL A 1 97 ? 7.276 -5.815 -0.911 1.00 95.56 97 VAL A CA 1
ATOM 710 C C . VAL A 1 97 ? 8.686 -6.158 -1.361 1.00 95.56 97 VAL A C 1
ATOM 712 O O . VAL A 1 97 ? 9.665 -5.687 -0.790 1.00 95.56 97 VAL A O 1
ATOM 715 N N . GLU A 1 98 ? 8.797 -6.974 -2.401 1.00 94.62 98 GLU A N 1
ATOM 716 C CA . GLU A 1 98 ? 10.062 -7.260 -3.070 1.00 94.62 98 GLU A CA 1
ATOM 717 C C . GLU A 1 98 ? 10.186 -6.380 -4.320 1.00 94.62 98 GLU A C 1
ATOM 719 O O . GLU A 1 98 ? 9.384 -6.490 -5.249 1.00 94.62 98 GLU A O 1
ATOM 724 N N . LEU A 1 99 ? 11.197 -5.513 -4.360 1.00 94.44 99 LEU A N 1
ATOM 725 C CA . LEU A 1 99 ? 11.538 -4.678 -5.511 1.00 94.44 99 LEU A CA 1
ATOM 726 C C . LEU A 1 99 ? 12.556 -5.419 -6.377 1.00 94.44 99 LEU A C 1
ATOM 728 O O . LEU A 1 99 ? 13.703 -5.608 -5.967 1.00 94.44 99 LEU A O 1
ATOM 732 N N . HIS A 1 100 ? 12.146 -5.831 -7.575 1.00 93.56 100 HIS A N 1
ATOM 733 C CA . HIS A 1 100 ? 12.969 -6.687 -8.431 1.00 93.56 100 HIS A CA 1
ATOM 734 C C . HIS A 1 100 ? 13.703 -5.921 -9.526 1.00 93.56 100 HIS A C 1
ATOM 736 O O . HIS A 1 100 ? 14.886 -6.157 -9.749 1.00 93.56 100 HIS A O 1
ATOM 742 N N . ALA A 1 101 ? 13.011 -5.029 -10.233 1.00 93.69 101 ALA A N 1
ATOM 743 C CA . ALA A 1 101 ? 13.588 -4.307 -11.363 1.00 93.69 101 ALA A CA 1
ATOM 744 C C . ALA A 1 101 ? 13.134 -2.852 -11.362 1.00 93.69 101 ALA A C 1
ATOM 746 O O . ALA A 1 101 ? 11.943 -2.571 -11.258 1.00 93.69 101 ALA A O 1
ATOM 747 N N . LYS A 1 102 ? 14.077 -1.916 -11.505 1.00 95.75 102 LYS A N 1
ATOM 748 C CA . LYS A 1 102 ? 13.753 -0.499 -11.681 1.00 95.75 102 LYS A CA 1
ATOM 749 C C . LYS A 1 102 ? 13.282 -0.271 -13.116 1.00 95.75 102 LYS A C 1
ATOM 751 O O . LYS A 1 102 ? 14.052 -0.464 -14.047 1.00 95.75 102 LYS A O 1
ATOM 756 N N . LEU A 1 103 ? 12.037 0.163 -13.279 1.00 96.31 103 LEU A N 1
ATOM 757 C CA . LEU A 1 103 ? 11.427 0.446 -14.5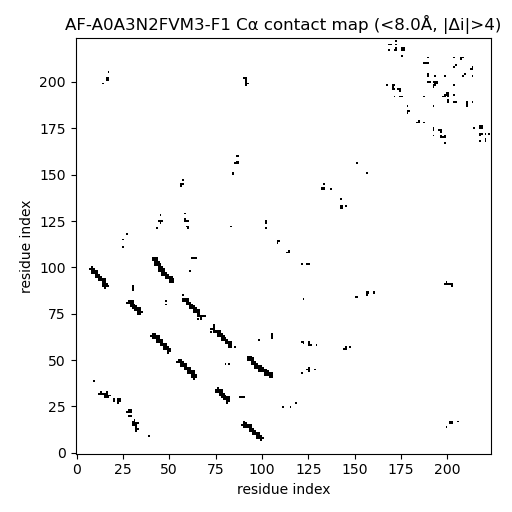79 1.00 96.31 103 LEU A CA 1
ATOM 758 C C . LEU A 1 103 ? 11.792 1.844 -15.078 1.00 96.31 103 LEU A C 1
ATOM 760 O O . LEU A 1 103 ? 12.078 2.034 -16.256 1.00 96.31 103 LEU A O 1
ATOM 764 N N . ARG A 1 104 ? 11.772 2.840 -14.182 1.00 97.06 104 ARG A N 1
ATOM 765 C CA . ARG A 1 104 ? 12.077 4.239 -14.523 1.00 97.06 104 ARG A CA 1
ATOM 766 C C . ARG A 1 104 ? 12.407 5.096 -13.295 1.00 97.06 104 ARG A C 1
ATOM 768 O O . ARG A 1 104 ? 12.037 4.735 -12.176 1.00 97.06 104 ARG A O 1
ATOM 775 N N . PRO A 1 105 ? 13.060 6.259 -13.466 1.00 95.81 105 PRO A N 1
ATOM 776 C CA . PRO A 1 105 ? 13.132 7.281 -12.421 1.00 95.81 105 PRO A CA 1
ATOM 777 C C . PRO A 1 105 ? 11.764 7.932 -12.130 1.00 95.81 105 PRO A C 1
ATOM 779 O O . PRO A 1 105 ? 10.805 7.804 -12.901 1.00 95.81 105 PRO A O 1
ATOM 782 N N . GLN A 1 106 ? 11.688 8.660 -11.009 1.00 91.69 106 GLN A N 1
ATOM 783 C CA . GLN A 1 106 ? 10.541 9.512 -10.678 1.00 91.69 106 GLN A CA 1
ATOM 784 C C . GLN A 1 106 ? 10.416 10.675 -11.668 1.00 91.69 106 GLN A C 1
ATOM 786 O O . GLN A 1 106 ? 11.414 11.216 -12.145 1.00 91.69 106 GLN A O 1
ATOM 791 N N . ARG A 1 107 ? 9.179 11.077 -11.966 1.00 89.31 107 ARG A N 1
ATOM 792 C CA . ARG A 1 107 ? 8.879 12.159 -12.911 1.00 89.31 107 ARG A CA 1
ATOM 793 C C . ARG A 1 107 ? 7.649 12.939 -12.459 1.00 89.31 107 ARG A C 1
ATOM 795 O O . ARG A 1 107 ? 6.701 12.365 -11.936 1.00 89.31 107 ARG A O 1
ATOM 802 N N . ARG A 1 108 ? 7.661 14.255 -12.692 1.00 85.88 108 ARG A N 1
ATOM 803 C CA . ARG A 1 108 ? 6.495 15.134 -12.511 1.00 85.88 108 ARG A CA 1
ATOM 804 C C . ARG A 1 108 ? 5.661 15.184 -13.791 1.00 85.88 108 ARG A C 1
ATOM 806 O O . ARG A 1 108 ? 6.217 15.253 -14.888 1.00 85.88 108 ARG A O 1
ATOM 813 N N . TYR A 1 109 ? 4.341 15.207 -13.637 1.00 84.19 109 TYR A N 1
ATOM 814 C CA . TYR A 1 109 ? 3.380 15.249 -14.739 1.00 84.19 109 TYR A CA 1
ATOM 815 C C . TYR A 1 109 ? 2.560 16.536 -14.681 1.00 84.19 109 TYR A C 1
ATOM 817 O O . TYR A 1 109 ? 2.183 16.995 -13.603 1.00 84.19 109 TYR A O 1
ATOM 825 N N . ARG A 1 110 ? 2.304 17.131 -15.850 1.00 84.88 110 ARG A N 1
ATOM 826 C CA . ARG A 1 110 ? 1.390 18.267 -15.991 1.00 84.88 110 ARG A CA 1
ATOM 827 C C . ARG A 1 110 ? -0.014 17.708 -16.219 1.00 84.88 110 ARG A C 1
ATOM 829 O O . ARG A 1 110 ? -0.333 17.309 -17.331 1.00 84.88 110 ARG A O 1
ATOM 836 N N . GLY A 1 111 ? -0.815 17.647 -15.158 1.00 79.06 111 GLY A N 1
ATOM 837 C CA . GLY A 1 111 ? -2.201 17.174 -15.217 1.00 79.06 111 GLY A CA 1
ATOM 838 C C . GLY A 1 111 ? -2.379 15.665 -15.002 1.00 79.06 111 GLY A C 1
ATOM 839 O O . GLY A 1 111 ? -1.429 14.881 -15.064 1.00 79.06 111 GLY A O 1
ATOM 840 N N . ALA A 1 112 ? -3.624 15.279 -14.711 1.00 80.69 112 ALA A N 1
ATOM 841 C CA . ALA A 1 112 ? -3.999 13.915 -14.336 1.00 80.69 112 ALA A CA 1
ATOM 842 C C . ALA A 1 112 ? -3.919 12.921 -15.506 1.00 80.69 112 ALA A C 1
ATOM 844 O O . ALA A 1 112 ? -3.480 11.794 -15.309 1.00 80.69 112 ALA A O 1
ATOM 845 N N . GLU A 1 113 ? -4.269 13.338 -16.724 1.00 84.50 113 GLU A N 1
ATOM 846 C CA . GLU A 1 113 ? -4.256 12.469 -17.911 1.00 84.50 113 GLU A CA 1
ATOM 847 C C . GLU A 1 113 ? -2.854 11.934 -18.220 1.00 84.50 113 GLU A C 1
ATOM 849 O O . GLU A 1 113 ? -2.659 10.730 -18.381 1.00 84.50 113 GLU A O 1
ATOM 854 N N . ALA A 1 114 ? -1.852 12.820 -18.222 1.00 87.00 114 ALA A N 1
ATOM 855 C CA . ALA A 1 114 ? -0.462 12.444 -18.462 1.00 87.00 114 ALA A CA 1
ATOM 856 C C . ALA A 1 114 ? 0.080 11.491 -17.381 1.00 87.00 114 ALA A C 1
ATOM 858 O O . ALA A 1 114 ? 0.891 10.614 -17.684 1.00 87.00 114 ALA A O 1
ATOM 859 N N . LEU A 1 115 ? -0.370 11.655 -16.131 1.00 87.88 115 LEU A N 1
ATOM 860 C CA . LEU A 1 115 ? -0.040 10.751 -15.032 1.00 87.88 115 LEU A CA 1
ATOM 861 C C . LEU A 1 115 ? -0.688 9.376 -15.236 1.00 87.88 115 LEU A C 1
ATOM 863 O O . LEU A 1 115 ? 0.013 8.371 -15.200 1.00 87.88 115 LEU A O 1
ATOM 867 N N . VAL A 1 116 ? -1.997 9.330 -15.489 1.00 88.31 116 VAL A N 1
ATOM 868 C CA . VAL A 1 116 ? -2.752 8.088 -15.724 1.00 88.31 116 VAL A CA 1
ATOM 869 C C . VAL A 1 116 ? -2.144 7.283 -16.867 1.00 88.31 116 VAL A C 1
ATOM 871 O O . VAL A 1 116 ? -1.936 6.078 -16.749 1.00 88.31 116 VAL A O 1
ATOM 874 N N . GLU A 1 117 ? -1.804 7.954 -17.962 1.00 91.56 117 GLU A N 1
ATOM 875 C CA . GLU A 1 117 ? -1.199 7.309 -19.116 1.00 91.56 117 GLU A CA 1
ATOM 876 C C . GLU A 1 117 ? 0.185 6.722 -18.792 1.00 91.56 117 GLU A C 1
ATOM 878 O O . GLU A 1 117 ? 0.526 5.632 -19.250 1.00 91.56 117 GLU A O 1
ATOM 883 N N . GLN A 1 118 ? 0.976 7.382 -17.939 1.00 94.69 118 GLN A N 1
ATOM 884 C CA . GLN A 1 118 ? 2.195 6.761 -17.428 1.00 94.69 118 GLN A CA 1
ATOM 885 C C . GLN A 1 118 ? 1.893 5.539 -16.554 1.00 94.69 118 GLN A C 1
ATOM 887 O O . GLN A 1 118 ? 2.541 4.512 -16.734 1.00 94.69 118 GLN A O 1
ATOM 892 N N . LEU A 1 119 ? 0.943 5.633 -15.621 1.00 92.19 119 LEU A N 1
ATOM 893 C CA . LEU A 1 119 ? 0.624 4.530 -14.709 1.00 92.19 119 LEU A CA 1
ATOM 894 C C . LEU A 1 119 ? 0.214 3.267 -15.483 1.00 92.19 119 LEU A C 1
ATOM 896 O O . LEU A 1 119 ? 0.648 2.168 -15.140 1.00 92.19 119 LEU A O 1
ATOM 900 N N . ARG A 1 120 ? -0.518 3.416 -16.596 1.00 94.38 120 ARG A N 1
ATOM 901 C CA . ARG A 1 120 ? -0.823 2.304 -17.515 1.00 94.38 120 ARG A CA 1
ATOM 902 C C . ARG A 1 120 ? 0.432 1.672 -18.116 1.00 94.38 120 ARG A C 1
ATOM 904 O O . ARG A 1 120 ? 0.530 0.446 -18.163 1.00 94.38 120 ARG A O 1
ATOM 911 N N . ARG A 1 121 ? 1.401 2.483 -18.553 1.00 96.88 121 ARG A N 1
ATOM 912 C CA . ARG A 1 121 ? 2.685 1.982 -19.077 1.00 96.88 121 ARG A CA 1
ATOM 913 C C . ARG A 1 121 ? 3.496 1.269 -18.006 1.00 96.88 121 ARG A C 1
ATOM 915 O O . ARG A 1 121 ? 4.093 0.240 -18.302 1.00 96.88 121 ARG A O 1
ATOM 922 N N . ASP A 1 122 ? 3.486 1.779 -16.779 1.00 97.31 122 ASP A N 1
ATOM 923 C CA . ASP A 1 122 ? 4.184 1.160 -15.653 1.00 97.31 122 ASP A CA 1
ATOM 924 C C . ASP A 1 122 ? 3.577 -0.222 -15.338 1.00 97.31 122 ASP A C 1
ATOM 926 O O . ASP A 1 122 ? 4.309 -1.199 -15.195 1.00 97.31 122 ASP A O 1
ATOM 930 N N . VAL A 1 123 ? 2.243 -0.343 -15.339 1.00 95.81 123 VAL A N 1
ATOM 931 C CA . VAL A 1 123 ? 1.541 -1.634 -15.209 1.00 95.81 123 VAL A CA 1
ATOM 932 C C . VAL A 1 123 ? 1.898 -2.591 -16.349 1.00 95.81 123 VAL A C 1
ATOM 934 O O . VAL A 1 123 ? 2.209 -3.757 -16.099 1.00 95.81 123 VAL A O 1
ATOM 937 N N . ALA A 1 124 ? 1.878 -2.117 -17.597 1.00 95.69 124 ALA A N 1
ATOM 938 C CA . ALA A 1 124 ? 2.228 -2.936 -18.755 1.00 95.69 124 ALA A CA 1
ATOM 939 C C . ALA A 1 124 ? 3.680 -3.439 -18.677 1.00 95.69 124 ALA A C 1
ATOM 941 O O . ALA A 1 124 ? 3.930 -4.625 -18.886 1.00 95.69 124 ALA A O 1
ATOM 942 N N . ALA A 1 125 ? 4.620 -2.571 -18.297 1.00 95.81 125 ALA A N 1
ATOM 943 C CA . ALA A 1 125 ? 6.024 -2.922 -18.119 1.00 95.81 125 ALA A CA 1
ATOM 944 C C . ALA A 1 125 ? 6.231 -3.954 -16.997 1.00 95.81 125 ALA A C 1
ATOM 946 O O . ALA A 1 125 ? 6.980 -4.911 -17.188 1.00 95.81 125 ALA A O 1
ATOM 947 N N . THR A 1 126 ? 5.517 -3.832 -15.871 1.00 96.25 126 THR A N 1
ATOM 948 C CA . THR A 1 126 ? 5.525 -4.848 -14.803 1.00 96.25 126 THR A CA 1
ATOM 949 C C . THR A 1 126 ? 5.052 -6.211 -15.313 1.00 96.25 126 THR A C 1
ATOM 951 O O . THR A 1 126 ? 5.651 -7.233 -14.976 1.00 96.25 126 THR A O 1
ATOM 954 N N . ARG A 1 127 ? 4.012 -6.258 -16.159 1.00 94.38 127 ARG A N 1
ATOM 955 C CA . ARG A 1 127 ? 3.549 -7.521 -16.765 1.00 94.38 127 ARG A CA 1
ATOM 956 C C . ARG A 1 127 ? 4.583 -8.120 -17.713 1.00 94.38 127 ARG A C 1
ATOM 958 O O . ARG A 1 127 ? 4.790 -9.330 -17.675 1.00 94.38 127 ARG A O 1
ATOM 965 N N . THR A 1 128 ? 5.223 -7.300 -18.545 1.00 93.38 128 THR A N 1
ATOM 966 C CA . THR A 1 128 ? 6.297 -7.753 -19.443 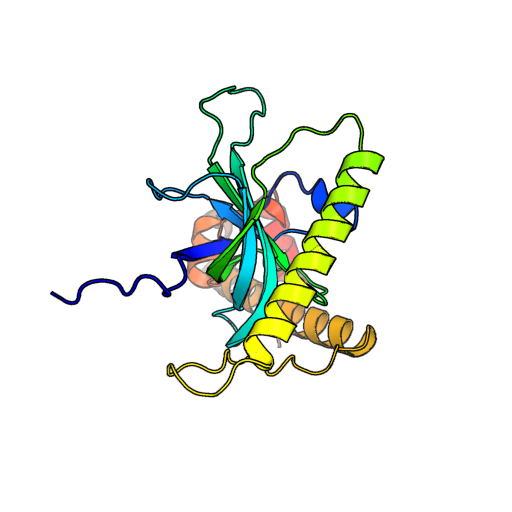1.00 93.38 128 THR A CA 1
ATOM 967 C C . THR A 1 128 ? 7.453 -8.348 -18.644 1.00 93.38 128 THR A C 1
ATOM 969 O O . THR A 1 128 ? 7.820 -9.496 -18.883 1.00 93.38 128 THR A O 1
ATOM 972 N N . TRP A 1 129 ? 7.934 -7.630 -17.625 1.00 93.31 129 TRP A N 1
ATOM 973 C CA . TRP A 1 129 ? 8.986 -8.108 -16.726 1.00 93.31 129 TRP A CA 1
ATOM 974 C C . TRP A 1 129 ? 8.643 -9.465 -16.086 1.00 93.31 129 TRP A C 1
ATOM 976 O O . TRP A 1 129 ? 9.481 -10.366 -16.043 1.00 93.31 129 TRP A O 1
ATOM 986 N N . ALA A 1 130 ? 7.403 -9.638 -15.614 1.00 89.44 130 ALA A N 1
ATOM 987 C CA . ALA A 1 130 ? 6.971 -10.890 -14.996 1.00 89.44 130 ALA A CA 1
ATOM 988 C C . ALA A 1 130 ? 7.011 -12.066 -15.990 1.00 89.44 130 ALA A C 1
ATOM 990 O O . ALA A 1 130 ? 7.556 -13.123 -15.670 1.00 89.44 130 ALA A O 1
ATOM 991 N N . ARG A 1 131 ? 6.508 -11.865 -17.217 1.00 89.44 131 ARG A N 1
ATOM 992 C CA . ARG A 1 131 ? 6.516 -12.885 -18.285 1.00 89.44 131 ARG A CA 1
ATOM 993 C C . ARG A 1 131 ? 7.931 -13.287 -18.699 1.00 89.44 131 ARG A C 1
ATOM 995 O O . ARG A 1 131 ? 8.199 -14.470 -18.906 1.00 89.44 131 ARG A O 1
ATOM 1002 N N . GLU A 1 132 ? 8.838 -12.319 -18.809 1.00 85.00 132 GLU A N 1
ATOM 1003 C CA . GLU A 1 132 ? 10.247 -12.570 -19.136 1.00 85.00 132 GLU A CA 1
ATOM 1004 C C . GLU A 1 132 ? 10.926 -13.420 -18.056 1.00 85.00 132 GLU A C 1
ATOM 1006 O O . GLU A 1 132 ? 11.649 -14.364 -18.374 1.00 85.00 132 GLU A O 1
ATOM 1011 N N . ARG A 1 133 ? 10.638 -13.149 -16.775 1.00 81.06 133 ARG A N 1
ATOM 1012 C CA . ARG A 1 133 ? 11.162 -13.951 -15.660 1.00 81.06 133 ARG A CA 1
ATOM 1013 C C . ARG A 1 133 ? 10.581 -15.358 -15.581 1.00 81.06 133 ARG A C 1
ATOM 1015 O O . ARG A 1 133 ? 11.297 -16.271 -15.183 1.00 81.06 133 ARG A O 1
ATOM 1022 N N . GLU A 1 134 ? 9.319 -15.551 -15.952 1.00 73.94 134 GLU A N 1
ATOM 1023 C CA . GLU A 1 134 ? 8.713 -16.888 -16.044 1.00 73.94 134 GLU A CA 1
ATOM 1024 C C . GLU A 1 134 ? 9.309 -17.725 -17.187 1.00 73.94 134 GLU A C 1
ATOM 1026 O O . GLU A 1 134 ? 9.412 -18.945 -17.065 1.00 73.94 134 GLU A O 1
ATOM 1031 N N . SER A 1 135 ? 9.724 -17.068 -18.274 1.00 64.31 135 SER A N 1
ATOM 1032 C CA . SER A 1 135 ? 10.244 -17.711 -19.490 1.00 64.31 135 SER A CA 1
ATOM 1033 C C . SER A 1 135 ? 11.754 -17.996 -19.449 1.00 64.31 135 SER A C 1
ATOM 1035 O O . SER A 1 135 ? 12.282 -18.645 -20.352 1.00 64.31 135 SER A O 1
ATOM 1037 N N . ALA A 1 136 ? 12.470 -17.517 -18.426 1.00 58.28 136 ALA A N 1
ATOM 1038 C CA . ALA A 1 136 ? 13.911 -17.713 -18.294 1.00 58.28 136 ALA A CA 1
ATOM 1039 C C . ALA A 1 136 ? 14.269 -19.200 -18.029 1.00 58.28 136 ALA A C 1
ATOM 1041 O O . ALA A 1 136 ? 13.595 -19.859 -17.230 1.00 58.28 136 ALA A O 1
ATOM 1042 N N . PRO A 1 137 ? 15.336 -19.752 -18.651 1.00 49.09 137 PRO A N 1
ATOM 1043 C CA . PRO A 1 137 ? 15.789 -21.119 -18.390 1.00 49.09 137 PRO A CA 1
ATOM 1044 C C . PRO A 1 137 ? 16.082 -21.343 -16.895 1.00 49.09 137 PRO A C 1
ATOM 1046 O O . PRO A 1 137 ? 16.572 -20.427 -16.237 1.00 49.09 137 PRO A O 1
ATOM 1049 N N . PRO A 1 138 ? 15.878 -22.556 -16.342 1.00 50.19 138 PRO A N 1
ATOM 1050 C CA . PRO A 1 138 ? 16.013 -22.845 -14.905 1.00 50.19 138 PRO A CA 1
ATOM 1051 C C . PRO A 1 138 ? 17.441 -22.735 -14.329 1.00 50.19 138 PRO A C 1
ATOM 1053 O O . PRO A 1 138 ? 17.687 -23.139 -13.190 1.00 50.19 138 PRO A O 1
ATOM 1056 N N . HIS A 1 139 ? 18.399 -22.171 -15.060 1.00 40.41 139 HIS A N 1
ATOM 1057 C CA . HIS A 1 139 ? 19.706 -21.858 -14.505 1.00 40.41 139 HIS A CA 1
ATOM 1058 C C . HIS A 1 139 ? 19.593 -20.615 -13.616 1.00 40.41 139 HIS A C 1
ATOM 1060 O O . HIS A 1 139 ? 19.392 -19.514 -14.114 1.00 40.41 139 HIS A O 1
ATOM 1066 N N . ARG A 1 140 ? 19.774 -20.827 -12.301 1.00 45.31 140 ARG A N 1
ATOM 1067 C CA . ARG A 1 140 ? 19.578 -19.901 -11.159 1.00 45.31 140 ARG A CA 1
ATOM 1068 C C . ARG A 1 140 ? 18.209 -20.013 -10.470 1.00 45.31 140 ARG A C 1
ATOM 1070 O O . ARG A 1 140 ? 17.431 -19.074 -10.418 1.00 45.31 140 ARG A O 1
ATOM 1077 N N . GLY A 1 141 ? 17.948 -21.168 -9.861 1.00 40.00 141 GLY A N 1
ATOM 1078 C CA . GLY A 1 141 ? 17.549 -21.271 -8.445 1.00 40.00 141 GLY A CA 1
ATOM 1079 C C . GLY A 1 141 ? 16.284 -20.583 -7.904 1.00 40.00 141 GLY A C 1
ATOM 1080 O O . GLY A 1 141 ? 16.037 -20.714 -6.710 1.00 40.00 141 GLY A O 1
ATOM 1081 N N . ARG A 1 142 ? 15.461 -19.883 -8.688 1.00 46.38 142 ARG A N 1
ATOM 1082 C CA . ARG A 1 142 ? 14.182 -19.351 -8.191 1.00 46.38 142 ARG A CA 1
ATOM 1083 C C . ARG A 1 142 ? 13.202 -19.126 -9.337 1.00 46.38 142 ARG A C 1
ATOM 1085 O O . ARG A 1 142 ? 13.257 -18.118 -10.031 1.00 46.38 142 ARG A O 1
ATOM 1092 N N . ARG A 1 143 ? 12.241 -20.042 -9.490 1.00 47.56 143 ARG A N 1
ATOM 1093 C CA . ARG A 1 143 ? 10.951 -19.665 -10.078 1.00 47.56 143 ARG A CA 1
ATOM 1094 C C . ARG A 1 143 ? 10.314 -18.696 -9.089 1.00 47.56 143 ARG A C 1
ATOM 1096 O O . ARG A 1 143 ? 10.215 -19.032 -7.907 1.00 47.56 143 ARG A O 1
ATOM 1103 N N . LEU A 1 144 ? 9.907 -17.507 -9.533 1.00 46.25 144 LEU A N 1
ATOM 1104 C CA . LEU A 1 144 ? 8.978 -16.729 -8.721 1.00 46.25 144 LEU A CA 1
ATOM 1105 C C . LEU A 1 144 ? 7.776 -17.643 -8.432 1.00 46.25 144 LEU A C 1
ATOM 1107 O O . LEU A 1 144 ? 7.330 -18.347 -9.346 1.00 46.25 144 LEU A O 1
ATOM 1111 N N . PRO A 1 145 ? 7.203 -17.643 -7.221 1.00 42.59 145 PRO A N 1
ATOM 1112 C CA . PRO A 1 145 ? 5.905 -18.249 -6.999 1.00 42.59 145 PRO A CA 1
ATOM 1113 C C . PRO A 1 145 ? 4.830 -17.352 -7.631 1.00 42.59 145 PRO A C 1
ATOM 1115 O O . PRO A 1 145 ? 3.806 -17.084 -7.022 1.00 42.59 145 PRO A O 1
ATOM 1118 N N . VAL A 1 146 ? 5.016 -16.902 -8.877 1.00 45.62 146 VAL A N 1
ATOM 1119 C CA . VAL A 1 146 ? 3.903 -16.464 -9.709 1.00 45.62 146 VAL A CA 1
ATOM 1120 C C . VAL A 1 146 ? 3.241 -17.746 -10.207 1.00 45.62 146 VAL A C 1
ATOM 1122 O O . VAL A 1 146 ? 3.178 -18.059 -11.387 1.00 45.62 146 VAL A O 1
ATOM 1125 N N . ARG A 1 147 ? 2.639 -18.501 -9.280 1.00 42.50 147 ARG A N 1
ATOM 1126 C CA . ARG A 1 147 ? 1.280 -18.908 -9.602 1.00 42.50 147 ARG A CA 1
ATOM 1127 C C . ARG A 1 147 ? 0.543 -17.588 -9.567 1.00 42.50 147 ARG A C 1
ATOM 1129 O O . ARG A 1 147 ? 0.106 -17.177 -8.497 1.00 42.50 147 ARG A O 1
ATOM 1136 N N . ALA A 1 148 ? 0.485 -16.903 -10.711 1.00 41.91 148 ALA A N 1
ATOM 1137 C CA . ALA A 1 148 ? -0.587 -15.972 -10.975 1.00 41.91 148 ALA A CA 1
ATOM 1138 C C . ALA A 1 148 ? -1.834 -16.779 -10.628 1.00 41.91 148 ALA A C 1
ATOM 1140 O O . ALA A 1 148 ? -2.249 -17.667 -11.378 1.00 41.91 148 ALA A O 1
ATOM 1141 N N . ARG A 1 149 ? -2.330 -16.616 -9.394 1.00 43.69 149 ARG A N 1
ATOM 1142 C CA . ARG A 1 149 ? -3.639 -17.122 -9.016 1.00 43.69 149 ARG A CA 1
ATOM 1143 C C . ARG A 1 149 ? -4.508 -16.586 -10.139 1.00 43.69 149 ARG A C 1
ATOM 1145 O O . ARG A 1 149 ? -4.400 -15.392 -10.420 1.00 43.69 149 ARG A O 1
ATOM 1152 N N . ARG A 1 150 ? -5.199 -17.503 -10.840 1.00 42.84 150 ARG A N 1
ATOM 1153 C CA . ARG A 1 150 ? -6.182 -17.229 -11.902 1.00 42.84 150 ARG A CA 1
ATOM 1154 C C . ARG A 1 150 ? -6.630 -15.786 -11.783 1.00 42.84 150 ARG A C 1
ATOM 1156 O O . ARG A 1 150 ? -7.090 -15.469 -10.688 1.00 42.84 150 ARG A O 1
ATOM 1163 N N . VAL A 1 151 ? -6.473 -14.977 -12.839 1.00 47.41 151 VAL A N 1
ATOM 1164 C CA . VAL A 1 151 ? -7.103 -13.648 -12.922 1.00 47.41 151 VAL A CA 1
ATOM 1165 C C . VAL A 1 151 ? -8.487 -13.811 -12.311 1.00 47.41 151 VAL A C 1
ATOM 1167 O O . VAL A 1 151 ? -9.304 -14.554 -12.858 1.00 47.41 151 VAL A O 1
ATOM 1170 N N . LEU A 1 152 ? -8.655 -13.305 -11.090 1.00 51.78 152 LEU A N 1
ATOM 1171 C CA . LEU A 1 152 ? -9.881 -13.533 -10.351 1.00 51.78 152 LEU A CA 1
ATOM 1172 C C . LEU A 1 152 ? -10.901 -12.690 -11.088 1.00 51.78 152 LEU A C 1
ATOM 1174 O O . LEU A 1 152 ? -10.643 -11.515 -11.368 1.00 51.78 152 LEU A O 1
ATOM 1178 N N . ASP A 1 153 ? -12.012 -13.302 -11.476 1.00 60.34 153 ASP A N 1
ATOM 1179 C CA . ASP A 1 153 ? -13.093 -12.500 -12.013 1.00 60.34 153 ASP A CA 1
ATOM 1180 C C . ASP A 1 153 ? -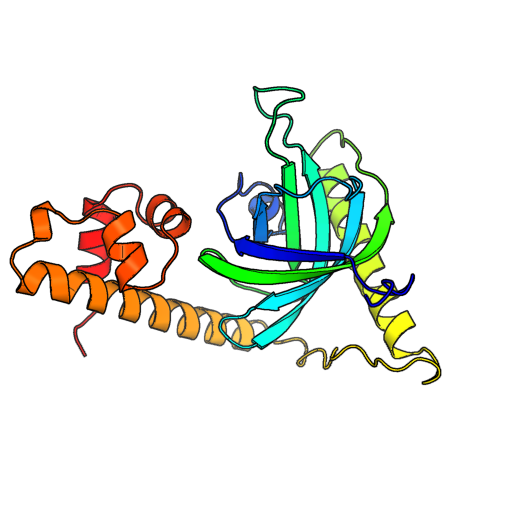13.587 -11.525 -10.930 1.00 60.34 153 ASP A C 1
ATOM 1182 O O . ASP A 1 153 ? -13.291 -11.661 -9.735 1.00 60.34 153 ASP A O 1
ATOM 1186 N N . SER A 1 154 ? -14.324 -10.501 -11.351 1.00 59.12 154 SER A N 1
ATOM 1187 C CA . SER A 1 154 ? -14.799 -9.455 -10.444 1.00 59.12 154 SER A CA 1
ATOM 1188 C C . SER A 1 154 ? -15.607 -10.012 -9.263 1.00 59.12 154 SER A C 1
ATOM 1190 O O . SER A 1 154 ? -15.507 -9.478 -8.164 1.00 59.12 154 SER A O 1
ATOM 1192 N N . ARG A 1 155 ? -16.335 -11.124 -9.443 1.00 68.44 155 ARG A N 1
ATOM 1193 C CA . ARG A 1 155 ? -17.167 -11.729 -8.389 1.00 68.44 155 ARG A CA 1
ATOM 1194 C C . ARG A 1 155 ? -16.330 -12.457 -7.343 1.00 68.44 155 ARG A C 1
ATOM 1196 O O . ARG A 1 155 ? -16.626 -12.392 -6.152 1.00 68.44 155 ARG A O 1
ATOM 1203 N N . ASP A 1 156 ? -15.283 -13.156 -7.768 1.00 66.44 156 ASP A N 1
ATOM 1204 C CA . ASP A 1 156 ? -14.345 -13.816 -6.861 1.00 66.44 156 ASP A CA 1
ATOM 1205 C C . ASP A 1 156 ? -13.558 -12.801 -6.021 1.00 66.44 156 ASP A C 1
ATOM 1207 O O . ASP A 1 156 ? -13.283 -13.055 -4.843 1.00 66.44 156 ASP A O 1
ATOM 1211 N N . LEU A 1 157 ? -13.215 -11.652 -6.612 1.00 61.84 157 LEU A N 1
ATOM 1212 C CA . LEU A 1 157 ? -12.590 -10.537 -5.904 1.00 61.84 157 LEU A CA 1
ATOM 1213 C C . LEU A 1 157 ? -13.529 -9.936 -4.851 1.00 61.84 157 LEU A C 1
ATOM 1215 O O . LEU A 1 157 ? -13.139 -9.822 -3.690 1.00 61.84 157 LEU A O 1
ATOM 1219 N N . GLU A 1 158 ? -14.773 -9.636 -5.228 1.00 65.19 158 GLU A N 1
ATOM 1220 C CA . GLU A 1 158 ? -15.803 -9.114 -4.319 1.00 65.19 158 GLU A CA 1
ATOM 1221 C C . GLU A 1 158 ? -16.071 -10.067 -3.148 1.00 65.19 158 GLU A C 1
ATOM 1223 O O . GLU A 1 158 ? -16.086 -9.642 -1.992 1.00 65.19 158 GLU A O 1
ATOM 1228 N N . ARG A 1 159 ? -16.207 -11.375 -3.414 1.00 73.81 159 ARG A N 1
ATOM 1229 C CA . ARG A 1 159 ? -16.435 -12.381 -2.364 1.00 73.81 159 ARG A CA 1
ATOM 1230 C C . ARG A 1 159 ? -15.294 -12.409 -1.349 1.00 73.81 159 ARG A C 1
ATOM 1232 O O . ARG A 1 159 ? -15.542 -12.433 -0.147 1.00 73.81 159 ARG A O 1
ATOM 1239 N N . ARG A 1 160 ? -14.043 -12.392 -1.821 1.00 67.25 160 ARG A N 1
ATOM 1240 C CA . ARG A 1 160 ? -12.865 -12.373 -0.938 1.00 67.25 160 ARG A CA 1
ATOM 1241 C C . ARG A 1 160 ? -12.748 -11.074 -0.155 1.00 67.25 160 ARG A C 1
ATOM 1243 O O . ARG A 1 160 ? -12.319 -11.104 0.995 1.00 67.25 160 ARG A O 1
ATOM 1250 N N . GLN A 1 161 ? -13.107 -9.948 -0.766 1.00 67.12 161 GLN A N 1
ATOM 1251 C CA . GLN A 1 161 ? -13.146 -8.663 -0.081 1.00 67.12 161 GLN A CA 1
ATOM 1252 C C . GLN A 1 161 ? -14.159 -8.697 1.070 1.00 67.12 161 GLN A C 1
ATOM 1254 O O . GLN A 1 161 ? -13.790 -8.373 2.196 1.00 67.12 161 GLN A O 1
ATOM 1259 N N . ALA A 1 162 ? -15.379 -9.174 0.814 1.00 69.50 162 ALA A N 1
ATOM 1260 C CA . ALA A 1 162 ? -16.424 -9.288 1.829 1.00 69.50 162 ALA A CA 1
ATOM 1261 C C . ALA A 1 162 ? -16.027 -10.234 2.977 1.00 69.50 162 ALA A C 1
ATOM 1263 O O . ALA A 1 162 ? -16.222 -9.911 4.147 1.00 69.50 162 ALA A O 1
ATOM 1264 N N . GLU A 1 163 ? -15.417 -11.380 2.660 1.00 76.69 163 GLU A N 1
ATOM 1265 C CA . GLU A 1 163 ? -14.929 -12.333 3.665 1.00 76.69 163 GLU A CA 1
ATOM 1266 C C . GLU A 1 163 ? -13.856 -11.705 4.572 1.00 76.69 163 GLU A C 1
ATOM 1268 O O . GLU A 1 163 ? -13.919 -11.816 5.798 1.00 76.69 163 GLU A O 1
ATOM 1273 N N . ARG A 1 164 ? -12.897 -10.977 3.987 1.00 73.06 164 ARG A N 1
ATOM 1274 C CA . ARG A 1 164 ? -11.844 -10.280 4.741 1.00 73.06 164 ARG A CA 1
ATOM 1275 C C . ARG A 1 164 ? -12.398 -9.148 5.601 1.00 73.06 164 ARG A C 1
ATOM 1277 O O . ARG A 1 164 ? -12.001 -9.014 6.756 1.00 73.06 164 ARG A O 1
ATOM 1284 N N . GLU A 1 165 ? -13.306 -8.344 5.059 1.00 75.81 165 GLU A N 1
ATOM 1285 C CA . GLU A 1 165 ? -13.976 -7.271 5.797 1.00 75.81 165 GLU A CA 1
ATOM 1286 C C . GLU A 1 165 ? -14.766 -7.829 6.988 1.00 75.81 165 GLU A C 1
ATOM 1288 O O . GLU A 1 165 ? -14.640 -7.321 8.102 1.00 75.81 165 GLU A O 1
ATOM 1293 N N . SER A 1 166 ? -15.470 -8.947 6.792 1.00 78.75 166 SER A N 1
ATOM 1294 C CA . SER A 1 166 ? -16.189 -9.648 7.857 1.00 78.75 166 SER A CA 1
ATOM 1295 C C . SER A 1 166 ? -15.258 -10.120 8.981 1.00 78.75 166 SER A C 1
ATOM 1297 O O . SER A 1 166 ? -15.528 -9.857 10.154 1.00 78.75 166 SER A O 1
ATOM 1299 N N . LEU A 1 167 ? -14.114 -10.736 8.648 1.00 81.50 167 LEU A N 1
ATOM 1300 C CA . LEU A 1 167 ? -13.120 -11.158 9.645 1.00 81.50 167 LEU A CA 1
ATOM 1301 C C . LEU A 1 167 ? -12.564 -9.977 10.455 1.00 81.50 167 LEU A C 1
ATOM 1303 O O . LEU A 1 167 ? -12.382 -10.095 11.671 1.00 81.50 167 LEU A O 1
ATOM 1307 N N . ARG A 1 168 ? -12.318 -8.834 9.801 1.00 81.12 168 ARG A N 1
ATOM 1308 C CA . ARG A 1 168 ? -11.850 -7.610 10.470 1.00 81.12 168 ARG A CA 1
ATOM 1309 C C . ARG A 1 168 ? -12.915 -7.045 11.406 1.00 81.12 168 ARG A C 1
ATOM 1311 O O . ARG A 1 168 ? -12.603 -6.744 12.556 1.00 81.12 168 ARG A O 1
ATOM 1318 N N . LEU A 1 169 ? -14.163 -6.943 10.949 1.00 83.31 169 LEU A N 1
ATOM 1319 C CA . LEU A 1 169 ? -15.280 -6.476 11.774 1.00 83.31 169 LEU A CA 1
ATOM 1320 C C . LEU A 1 169 ? -15.501 -7.385 12.987 1.00 83.31 169 LEU A C 1
ATOM 1322 O O . LEU A 1 169 ? -15.692 -6.888 14.092 1.00 83.31 169 LEU A O 1
ATOM 1326 N N . ALA A 1 170 ? -15.374 -8.703 12.821 1.00 86.25 170 ALA A N 1
ATOM 1327 C CA . ALA A 1 170 ? -15.457 -9.646 13.932 1.00 86.25 170 ALA A CA 1
ATOM 1328 C C . ALA A 1 170 ? -14.311 -9.467 14.948 1.00 86.25 170 ALA A C 1
ATOM 1330 O O . ALA A 1 170 ? -14.539 -9.551 16.153 1.00 86.25 170 ALA A O 1
ATOM 1331 N N . ALA A 1 171 ? -13.078 -9.211 14.493 1.00 85.88 171 ALA A N 1
ATOM 1332 C CA . ALA A 1 171 ? -11.948 -8.929 15.384 1.00 85.88 171 ALA A CA 1
ATOM 1333 C C . ALA A 1 171 ? -12.128 -7.615 16.160 1.00 85.88 171 ALA A C 1
ATOM 1335 O O . ALA A 1 171 ? -11.859 -7.570 17.362 1.00 85.88 171 ALA A O 1
ATOM 1336 N N . LEU A 1 172 ? -12.631 -6.576 15.489 1.00 87.56 172 LEU A N 1
ATOM 1337 C CA . LEU A 1 172 ? -12.976 -5.300 16.109 1.00 87.56 172 LEU A CA 1
ATOM 1338 C C . LEU A 1 172 ? -14.076 -5.473 17.170 1.00 87.56 172 LEU A C 1
ATOM 1340 O O . LEU A 1 172 ? -13.912 -5.020 18.300 1.00 87.56 172 LEU A O 1
ATOM 1344 N N . ALA A 1 173 ? -15.161 -6.173 16.824 1.00 89.19 173 ALA A N 1
ATOM 1345 C CA . ALA A 1 173 ? -16.292 -6.420 17.715 1.00 89.19 173 ALA A CA 1
ATOM 1346 C C . ALA A 1 173 ? -15.884 -7.189 18.977 1.00 89.19 173 ALA A C 1
ATOM 1348 O O . ALA A 1 173 ? -16.271 -6.797 20.074 1.00 89.19 173 ALA A O 1
ATOM 1349 N N . ARG A 1 174 ? -15.046 -8.230 18.848 1.00 90.19 174 ARG A N 1
ATOM 1350 C CA . ARG A 1 174 ? -14.497 -8.958 20.007 1.00 90.19 174 ARG A CA 1
ATOM 1351 C C . ARG A 1 174 ? -13.680 -8.043 20.916 1.00 90.19 174 ARG A C 1
ATOM 1353 O O . ARG A 1 174 ? -13.955 -7.965 22.107 1.00 90.19 174 ARG A O 1
ATOM 1360 N N . SER A 1 175 ? -12.730 -7.302 20.341 1.00 88.81 175 SER A N 1
ATOM 1361 C CA . SER A 1 175 ? -11.859 -6.402 21.105 1.00 88.81 175 SER A CA 1
ATOM 1362 C C . SER A 1 175 ? -12.636 -5.334 21.876 1.00 88.81 175 SER A C 1
ATOM 1364 O O . SER A 1 175 ? -12.240 -4.985 22.987 1.00 88.81 175 SER A O 1
ATOM 1366 N N . VAL A 1 176 ? -13.688 -4.768 21.280 1.00 88.31 176 VAL A N 1
ATOM 1367 C CA . VAL A 1 176 ? -14.516 -3.748 21.936 1.00 88.31 176 VAL A CA 1
ATOM 1368 C C . VAL A 1 176 ? -15.491 -4.380 22.927 1.00 88.31 176 VAL A C 1
ATOM 1370 O O . VAL A 1 176 ? -15.665 -3.840 24.014 1.00 88.31 176 VAL A O 1
ATOM 1373 N N . GLY A 1 177 ? -16.079 -5.535 22.604 1.00 86.62 177 GLY A N 1
ATOM 1374 C CA . GLY A 1 177 ? -16.958 -6.275 23.513 1.00 86.62 177 GLY A CA 1
ATOM 1375 C C . GLY A 1 177 ? -16.289 -6.560 24.858 1.00 86.62 177 GLY A C 1
ATOM 1376 O O . GLY A 1 177 ? -16.865 -6.255 25.897 1.00 86.62 177 GLY A O 1
ATOM 1377 N N . GLU A 1 178 ? -15.031 -7.006 24.836 1.00 86.38 178 GLU A N 1
ATOM 1378 C CA . GLU A 1 178 ? -14.225 -7.228 26.044 1.00 86.38 178 GLU A CA 1
ATOM 1379 C C . GLU A 1 178 ? -14.003 -5.948 26.875 1.00 86.38 178 GLU A C 1
ATOM 1381 O O . GLU A 1 178 ? -13.925 -6.020 28.099 1.00 86.38 178 GLU A O 1
ATOM 1386 N N . LEU A 1 179 ? -13.893 -4.772 26.240 1.00 86.56 179 LEU A N 1
ATOM 1387 C CA . LEU A 1 179 ? -13.758 -3.483 26.942 1.00 86.56 179 LEU A CA 1
ATOM 1388 C C . LEU A 1 179 ? -15.071 -3.044 27.597 1.00 86.56 179 LEU A C 1
ATOM 1390 O O . LEU A 1 179 ? -15.063 -2.507 28.707 1.00 86.56 179 LEU A O 1
ATOM 1394 N N . LEU A 1 180 ? -16.192 -3.259 26.905 1.00 83.94 180 LEU A N 1
ATOM 1395 C CA . LEU A 1 180 ? -17.521 -2.941 27.423 1.00 83.94 180 LEU A CA 1
ATOM 1396 C C . LEU A 1 180 ? -17.877 -3.854 28.603 1.00 83.94 180 LEU A C 1
ATOM 1398 O O . LEU A 1 180 ? -18.365 -3.377 29.623 1.00 83.94 180 LEU A O 1
ATOM 1402 N N . GLU A 1 181 ? -17.580 -5.151 28.498 1.00 86.19 181 GLU A N 1
ATOM 1403 C CA . GLU A 1 181 ? -17.813 -6.132 29.567 1.00 86.19 181 GLU A CA 1
ATOM 1404 C C . GLU A 1 181 ? -16.974 -5.848 30.817 1.00 86.19 181 GLU A C 1
ATOM 1406 O O . GLU A 1 181 ? -17.449 -6.056 31.933 1.00 86.19 181 GLU A O 1
ATOM 1411 N N . SER A 1 182 ? -15.761 -5.308 30.657 1.00 85.19 182 SER A N 1
ATOM 1412 C CA . SER A 1 182 ? -14.926 -4.887 31.785 1.00 85.19 182 SER A CA 1
ATOM 1413 C C . SER A 1 182 ? -15.294 -3.510 32.356 1.00 85.19 182 SER A C 1
ATOM 1415 O O . SER A 1 182 ? -14.646 -3.063 33.299 1.00 85.19 182 SER A O 1
ATOM 1417 N N . GLY A 1 183 ? -16.277 -2.803 31.782 1.00 82.94 183 GLY A N 1
ATOM 1418 C CA . GLY A 1 183 ? -16.646 -1.439 32.181 1.00 82.94 183 GLY A CA 1
ATOM 1419 C C . GLY A 1 183 ? -15.584 -0.374 31.869 1.00 82.94 183 GLY A C 1
ATOM 1420 O O . GLY A 1 183 ? -15.664 0.742 32.381 1.00 82.94 183 GLY A O 1
ATOM 1421 N N . ALA A 1 184 ? -14.598 -0.693 31.023 1.00 83.19 184 ALA A N 1
ATOM 1422 C CA . ALA A 1 184 ? -13.463 0.174 30.686 1.00 83.19 184 ALA A CA 1
ATOM 1423 C C . ALA A 1 184 ? -13.716 1.007 29.414 1.00 83.19 184 ALA A C 1
ATOM 1425 O O . ALA A 1 184 ? -12.789 1.452 28.742 1.00 83.19 184 ALA A O 1
ATOM 1426 N N . GLU A 1 185 ? -14.981 1.237 29.059 1.00 79.69 185 GLU A N 1
ATOM 1427 C CA . GLU A 1 185 ? -15.384 1.951 27.838 1.00 79.69 185 GLU A CA 1
ATOM 1428 C C . GLU A 1 185 ? -14.792 3.366 27.743 1.00 79.69 185 GLU A C 1
ATOM 1430 O O . GLU A 1 185 ? -14.439 3.831 26.662 1.00 79.69 185 GLU A O 1
ATOM 1435 N N . ARG A 1 186 ? -14.623 4.036 28.890 1.00 83.69 186 ARG A N 1
ATOM 1436 C CA . ARG A 1 186 ? -14.044 5.385 28.980 1.00 83.69 186 ARG A CA 1
ATOM 1437 C C . ARG A 1 186 ? -12.534 5.406 28.745 1.00 83.69 186 ARG A C 1
ATOM 1439 O O . ARG A 1 186 ? -11.979 6.472 28.504 1.00 83.69 186 ARG A O 1
ATOM 1446 N N . GLU A 1 187 ? -11.891 4.246 28.817 1.00 85.25 187 GLU A N 1
ATOM 1447 C CA . GLU A 1 187 ? -10.463 4.050 28.558 1.00 85.25 187 GLU A CA 1
ATOM 1448 C C . GLU A 1 187 ? -10.206 3.585 27.118 1.00 85.25 187 GLU A C 1
ATOM 1450 O O . GLU A 1 187 ? -9.054 3.414 26.719 1.00 85.25 187 GLU A O 1
ATOM 1455 N N . ALA A 1 188 ? -11.260 3.385 26.317 1.00 88.12 188 ALA A N 1
ATOM 1456 C CA . ALA A 1 188 ? -11.117 2.977 24.932 1.00 88.12 188 ALA A CA 1
ATOM 1457 C C . ALA A 1 188 ? -10.354 4.040 24.129 1.00 88.12 188 ALA A C 1
ATOM 1459 O O . ALA A 1 188 ? -10.718 5.215 24.066 1.00 88.12 188 ALA A O 1
ATOM 1460 N N . THR A 1 189 ? -9.299 3.597 23.462 1.00 93.50 189 THR A N 1
ATOM 1461 C CA . THR A 1 189 ? -8.513 4.390 22.521 1.00 93.50 189 THR A CA 1
ATOM 1462 C C . THR A 1 189 ? -8.276 3.570 21.260 1.00 93.50 189 THR A C 1
ATOM 1464 O O . THR A 1 189 ? -8.383 2.338 21.277 1.00 93.50 189 THR A O 1
ATOM 1467 N N . HIS A 1 190 ? -7.940 4.228 20.147 1.00 91.50 190 HIS A N 1
ATOM 1468 C CA . HIS A 1 190 ? -7.542 3.510 18.934 1.00 91.50 190 HIS A CA 1
ATOM 1469 C C . HIS A 1 190 ? -6.336 2.604 19.188 1.00 91.50 190 HIS A C 1
ATOM 1471 O O . HIS A 1 190 ? -6.251 1.541 18.586 1.00 91.50 190 HIS A O 1
ATOM 1477 N N . GLU A 1 191 ? -5.421 3.002 20.073 1.00 92.06 191 GLU A N 1
ATOM 1478 C CA . GLU A 1 191 ? -4.228 2.239 20.447 1.00 92.06 191 GLU A CA 1
ATOM 1479 C C . GLU A 1 191 ? -4.600 0.937 21.150 1.00 92.06 191 GLU A C 1
ATOM 1481 O O . GLU A 1 191 ? -4.165 -0.134 20.731 1.00 92.06 191 GLU A O 1
ATOM 1486 N N . LEU A 1 192 ? -5.443 1.028 22.181 1.00 90.62 192 LEU A N 1
ATOM 1487 C CA . LEU A 1 192 ? -5.852 -0.128 22.971 1.00 90.62 192 LEU A CA 1
ATOM 1488 C C . LEU A 1 192 ? -6.630 -1.135 22.118 1.00 90.62 192 LEU A C 1
ATOM 1490 O O . LEU A 1 192 ? -6.409 -2.344 22.193 1.00 90.62 192 LEU A O 1
ATOM 1494 N N . VAL A 1 193 ? -7.524 -0.635 21.263 1.00 90.50 193 VAL A N 1
ATOM 1495 C CA . VAL A 1 193 ? -8.284 -1.487 20.342 1.00 90.50 193 VAL A CA 1
ATOM 1496 C C . VAL A 1 193 ? -7.372 -2.078 19.272 1.00 90.50 193 VAL A C 1
ATOM 1498 O O . VAL A 1 193 ? -7.539 -3.242 18.909 1.00 90.50 193 VAL A O 1
ATOM 1501 N N . ALA A 1 194 ? -6.388 -1.326 18.778 1.00 85.31 194 ALA A N 1
ATOM 1502 C CA . ALA A 1 194 ? -5.427 -1.837 17.808 1.00 85.31 194 ALA A CA 1
ATOM 1503 C C . ALA A 1 194 ? -4.607 -3.002 18.364 1.00 85.31 194 ALA A C 1
ATOM 1505 O O . ALA A 1 194 ? -4.443 -4.021 17.694 1.00 85.31 194 ALA A O 1
ATOM 1506 N N . GLU A 1 195 ? -4.127 -2.861 19.598 1.00 87.62 195 GLU A N 1
ATOM 1507 C CA . GLU A 1 195 ? -3.363 -3.889 20.297 1.00 87.62 195 GLU A CA 1
ATOM 1508 C C . GLU A 1 195 ? -4.170 -5.187 20.435 1.00 87.62 195 GLU A C 1
ATOM 1510 O O . GLU A 1 195 ? -3.706 -6.259 20.043 1.00 87.62 195 GLU A O 1
ATOM 1515 N N . ARG A 1 196 ? -5.415 -5.084 20.910 1.00 89.75 196 ARG A N 1
ATOM 1516 C CA . ARG A 1 196 ? -6.292 -6.237 21.161 1.00 89.75 196 ARG A CA 1
ATOM 1517 C C . ARG A 1 196 ? -6.816 -6.898 19.887 1.00 89.75 196 ARG A C 1
ATOM 1519 O O . ARG A 1 196 ? -6.804 -8.121 19.765 1.00 89.75 196 ARG A O 1
ATOM 1526 N N . SER A 1 197 ? -7.265 -6.107 18.915 1.00 85.56 197 SER A N 1
ATOM 1527 C CA . SER A 1 197 ? -7.810 -6.624 17.649 1.00 85.56 197 SER A CA 1
ATOM 1528 C C . SER A 1 197 ? -6.728 -7.075 16.662 1.00 85.56 197 SER A C 1
ATOM 1530 O O . SER A 1 197 ? -7.036 -7.743 15.673 1.00 85.56 197 SER A O 1
ATOM 1532 N N . ARG A 1 198 ? -5.466 -6.691 16.910 1.00 82.81 198 ARG A N 1
ATOM 1533 C CA . ARG A 1 198 ? -4.347 -6.737 15.954 1.00 82.81 198 ARG A CA 1
ATOM 1534 C C . ARG A 1 198 ? -4.620 -5.983 14.648 1.00 82.81 198 ARG A C 1
ATOM 1536 O O . ARG A 1 198 ? -3.938 -6.211 13.650 1.00 82.81 198 ARG A O 1
ATOM 1543 N N . ILE A 1 199 ? -5.598 -5.077 14.651 1.00 81.44 199 ILE A N 1
ATOM 1544 C CA . ILE A 1 199 ? -5.861 -4.153 13.551 1.00 81.44 199 ILE A CA 1
ATOM 1545 C C . ILE A 1 199 ? -5.002 -2.910 13.779 1.00 81.44 199 ILE A C 1
ATOM 1547 O O . ILE A 1 199 ? -5.082 -2.304 14.839 1.00 81.44 199 ILE A O 1
ATOM 1551 N N . PRO A 1 200 ? -4.201 -2.460 12.814 1.00 76.50 200 PRO A N 1
ATOM 1552 C CA . PRO A 1 200 ? -3.328 -1.317 13.045 1.00 76.50 200 PRO A CA 1
ATOM 1553 C C . PRO A 1 200 ? -4.047 -0.017 13.395 1.00 76.50 200 PRO A C 1
ATOM 1555 O O . PRO A 1 200 ? -5.008 0.389 12.741 1.00 76.50 200 PRO A O 1
ATOM 1558 N N . VAL A 1 201 ? -3.485 0.695 14.374 1.00 82.25 201 VAL A N 1
ATOM 1559 C CA . VAL A 1 201 ? -4.008 1.969 14.892 1.00 82.25 201 VAL A CA 1
ATOM 1560 C C . VAL A 1 201 ? -4.218 3.017 13.795 1.00 82.25 201 VAL A C 1
ATOM 1562 O O . VAL A 1 201 ? -5.214 3.733 13.804 1.00 82.25 201 VAL A O 1
ATOM 1565 N N . ALA A 1 202 ? -3.328 3.071 12.798 1.00 65.50 202 ALA A N 1
ATOM 1566 C CA . ALA A 1 202 ? -3.440 4.001 11.674 1.00 65.50 202 ALA A CA 1
ATOM 1567 C C . ALA A 1 202 ? -4.675 3.726 10.801 1.00 65.50 202 ALA A C 1
ATOM 1569 O O . ALA A 1 202 ? -5.300 4.665 10.312 1.00 65.50 202 ALA A O 1
ATOM 1570 N N . TYR A 1 203 ? -5.046 2.454 10.625 1.00 75.81 203 TYR A N 1
ATOM 1571 C CA . TYR A 1 203 ? -6.287 2.097 9.943 1.00 75.81 203 TYR A CA 1
ATOM 1572 C C . TYR A 1 203 ? -7.493 2.477 10.792 1.00 75.81 203 TYR A C 1
ATOM 1574 O O . TYR A 1 203 ? -8.403 3.119 10.279 1.00 75.81 203 TYR A O 1
ATOM 1582 N N . LEU A 1 204 ? -7.485 2.129 12.083 1.00 81.31 204 LEU A N 1
ATOM 1583 C CA . LEU A 1 204 ? -8.604 2.429 12.974 1.00 81.31 204 LEU A CA 1
ATOM 1584 C C . LEU A 1 204 ? -8.891 3.933 13.023 1.00 81.31 204 LEU A C 1
ATOM 1586 O O . LEU A 1 204 ? -10.041 4.323 12.885 1.00 81.31 204 LEU A O 1
ATOM 1590 N N . ARG A 1 205 ? -7.857 4.774 13.124 1.00 82.12 205 ARG A N 1
ATOM 1591 C CA . ARG A 1 205 ? -7.988 6.241 13.098 1.00 82.12 205 ARG A CA 1
ATOM 1592 C C . ARG A 1 205 ? -8.484 6.795 11.759 1.00 82.12 205 ARG A C 1
ATOM 1594 O O . ARG A 1 205 ? -9.052 7.878 11.723 1.00 82.12 205 ARG A O 1
ATOM 1601 N N . TRP A 1 206 ? -8.242 6.094 10.654 1.00 80.38 206 TRP A N 1
ATOM 1602 C CA . TRP A 1 206 ? -8.729 6.497 9.332 1.00 80.38 206 TRP A CA 1
ATOM 1603 C C . TRP A 1 206 ? -10.176 6.065 9.091 1.00 80.38 206 TRP A C 1
ATOM 1605 O O . TRP A 1 206 ? -10.982 6.873 8.638 1.00 80.38 206 TRP A O 1
ATOM 1615 N N . ALA A 1 207 ? -10.496 4.805 9.391 1.00 78.44 207 ALA A N 1
ATOM 1616 C CA . ALA A 1 207 ? -11.829 4.241 9.202 1.00 78.44 207 ALA A CA 1
ATOM 1617 C C . ALA A 1 207 ? -12.833 4.816 10.209 1.00 78.44 207 ALA A C 1
ATOM 1619 O O . ALA A 1 207 ? -13.995 5.028 9.873 1.00 78.44 207 ALA A O 1
ATOM 1620 N N . TYR A 1 208 ? -12.363 5.094 11.426 1.00 88.00 208 TYR A N 1
ATOM 1621 C CA . TYR A 1 208 ? -13.150 5.594 12.543 1.00 88.00 208 TYR A CA 1
ATOM 1622 C C . TYR A 1 208 ? -12.437 6.815 13.139 1.00 88.00 208 TYR A C 1
ATOM 1624 O O . TYR A 1 208 ? -11.625 6.666 14.054 1.00 88.00 208 TYR A O 1
ATOM 1632 N N . PRO A 1 209 ? -12.676 8.027 12.610 1.00 82.88 209 PRO A N 1
ATOM 1633 C CA . PRO A 1 209 ? -11.933 9.226 13.002 1.00 82.88 209 PRO A CA 1
ATOM 1634 C C . PRO A 1 209 ? -11.986 9.534 14.500 1.00 82.88 209 PRO A C 1
ATOM 1636 O O . PRO A 1 209 ? -11.041 10.102 15.048 1.00 82.88 209 PRO A O 1
ATOM 1639 N N . THR A 1 210 ? -13.064 9.134 15.175 1.00 91.94 210 THR A N 1
ATOM 1640 C CA . THR A 1 210 ? -13.200 9.250 16.627 1.00 91.9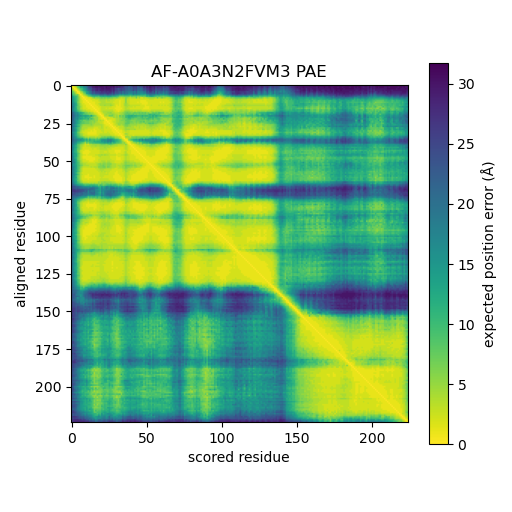4 210 THR A CA 1
ATOM 1641 C C . THR A 1 210 ? -13.296 7.880 17.297 1.00 91.94 210 THR A C 1
ATOM 1643 O O . THR A 1 210 ? -13.737 6.896 16.700 1.00 91.94 210 THR A O 1
ATOM 1646 N N . THR A 1 211 ? -12.926 7.808 18.580 1.00 90.25 211 THR A N 1
ATOM 1647 C CA . THR A 1 211 ? -13.168 6.611 19.403 1.00 90.25 211 THR A CA 1
ATOM 1648 C C . THR A 1 211 ? -14.659 6.261 19.446 1.00 90.25 211 THR A C 1
ATOM 1650 O O . THR A 1 211 ? -15.017 5.089 19.465 1.00 90.25 211 THR A O 1
ATOM 1653 N N . GLN A 1 212 ? -15.545 7.261 19.415 1.00 89.50 212 GLN A N 1
ATOM 1654 C CA . GLN A 1 212 ? -16.989 7.040 19.417 1.00 89.50 212 GLN A CA 1
ATOM 1655 C C . GLN A 1 212 ? -17.462 6.336 18.137 1.00 89.50 212 GLN A C 1
ATOM 1657 O O . GLN A 1 212 ? -18.235 5.384 18.232 1.00 89.50 212 GLN A O 1
ATOM 1662 N N . ASP A 1 213 ? -16.952 6.736 16.966 1.00 89.31 213 ASP A N 1
ATOM 1663 C CA . ASP A 1 213 ? -17.236 6.057 15.691 1.00 89.31 213 ASP A CA 1
ATOM 1664 C C . ASP A 1 213 ? -16.772 4.599 15.731 1.00 89.31 213 ASP A C 1
ATOM 1666 O O . ASP A 1 213 ? -17.475 3.697 15.276 1.00 89.31 213 ASP A O 1
ATOM 1670 N N . LEU A 1 214 ? -15.598 4.362 16.325 1.00 89.06 214 LEU A N 1
ATOM 1671 C CA . LEU A 1 214 ? -15.014 3.033 16.461 1.00 89.06 214 LEU A CA 1
ATOM 1672 C C . LEU A 1 214 ? -15.881 2.130 17.347 1.00 89.06 214 LEU A C 1
ATOM 1674 O O . LEU A 1 214 ? -16.171 0.991 16.975 1.00 89.06 214 LEU A O 1
ATOM 1678 N N . LEU A 1 215 ? -16.312 2.636 18.507 1.00 89.94 215 LEU A N 1
ATOM 1679 C CA . LEU A 1 215 ? -17.161 1.897 19.444 1.00 89.94 215 LEU A CA 1
ATOM 1680 C C . LEU A 1 215 ? -18.544 1.618 18.843 1.00 89.94 215 LEU A C 1
ATOM 1682 O O . LEU A 1 215 ? -19.065 0.509 18.984 1.00 89.94 215 LEU A O 1
ATOM 1686 N N . ALA A 1 216 ? -19.122 2.597 18.140 1.00 89.06 216 ALA A N 1
ATOM 1687 C CA . ALA A 1 216 ? -20.402 2.451 17.454 1.00 89.06 216 ALA A CA 1
ATOM 1688 C C . ALA A 1 216 ? -20.332 1.386 16.349 1.00 89.06 216 ALA A C 1
ATOM 1690 O O . ALA A 1 216 ? -21.186 0.499 16.297 1.00 89.06 216 ALA A O 1
ATOM 1691 N N . ALA A 1 217 ? -19.287 1.418 15.516 1.00 85.75 217 ALA A N 1
ATOM 1692 C CA . ALA A 1 217 ? -19.077 0.428 14.465 1.00 85.75 217 ALA A CA 1
ATOM 1693 C C . ALA A 1 217 ? -18.937 -0.986 15.044 1.00 85.75 217 ALA A C 1
ATOM 1695 O O . ALA A 1 217 ? -19.633 -1.906 14.613 1.00 85.75 217 ALA A O 1
ATOM 1696 N N . ALA A 1 218 ? -18.110 -1.153 16.078 1.00 85.88 218 ALA A N 1
ATOM 1697 C CA . ALA A 1 218 ? -17.902 -2.443 16.727 1.00 85.88 218 ALA A CA 1
ATOM 1698 C C . ALA A 1 218 ? -19.182 -3.009 17.366 1.00 85.88 218 ALA A C 1
ATOM 1700 O O . ALA A 1 218 ? -19.424 -4.212 17.300 1.00 85.88 218 ALA A O 1
ATOM 1701 N N . SER A 1 219 ? -20.022 -2.140 17.937 1.00 84.12 219 SER A N 1
ATOM 1702 C CA . SER A 1 219 ? -21.279 -2.522 18.597 1.00 84.12 219 SER A CA 1
ATOM 1703 C C . SER A 1 219 ? -22.406 -2.869 17.617 1.00 84.12 219 SER A C 1
ATOM 1705 O O . SER A 1 219 ? -23.395 -3.480 18.015 1.00 84.12 219 SER A O 1
ATOM 1707 N N . SER A 1 220 ? -22.278 -2.478 16.344 1.00 82.88 220 SER A N 1
ATOM 1708 C CA . SER A 1 220 ? -23.263 -2.777 15.293 1.00 82.88 220 SER A CA 1
ATOM 1709 C C . SER A 1 220 ? -23.107 -4.172 14.677 1.00 82.88 220 SER A C 1
ATOM 1711 O O . SER A 1 220 ? -24.011 -4.651 13.992 1.00 82.88 220 SER A O 1
ATOM 1713 N N . VAL A 1 221 ? -21.981 -4.844 14.937 1.00 79.06 221 VAL A N 1
ATOM 1714 C CA . VAL A 1 221 ? -21.744 -6.225 14.510 1.00 79.06 221 VAL A CA 1
ATOM 1715 C C . VAL A 1 221 ? -22.535 -7.164 15.432 1.00 79.06 221 VAL A C 1
ATOM 1717 O O . VAL A 1 221 ? -22.333 -7.123 16.648 1.00 79.06 221 VAL A O 1
ATOM 1720 N N . PRO A 1 222 ? -23.426 -8.024 14.902 1.00 68.62 222 PRO A N 1
ATOM 1721 C CA . PRO A 1 222 ? -24.145 -8.998 15.717 1.00 68.62 222 PRO A CA 1
ATOM 1722 C C . PRO A 1 222 ? -23.163 -9.885 16.489 1.00 68.62 222 PRO A C 1
ATOM 1724 O O . PRO A 1 222 ? -22.220 -10.421 15.902 1.00 68.62 222 PRO A O 1
ATOM 1727 N N . ARG A 1 223 ? -23.382 -10.055 17.798 1.00 61.50 223 ARG A N 1
ATOM 1728 C CA . ARG A 1 223 ? -22.623 -11.034 18.587 1.00 61.50 223 ARG A CA 1
ATOM 1729 C C . ARG A 1 223 ? -23.020 -12.436 18.112 1.00 61.50 223 ARG A C 1
ATOM 1731 O O . ARG A 1 223 ? -24.205 -12.765 18.148 1.00 61.50 223 ARG A O 1
ATOM 1738 N N . LEU A 1 224 ? -22.042 -13.190 17.608 1.00 51.38 224 LEU A N 1
ATOM 1739 C CA . LEU A 1 224 ? -22.174 -14.608 17.253 1.00 51.38 224 LEU A CA 1
ATOM 1740 C C . LEU A 1 224 ? -22.112 -15.486 18.503 1.00 51.38 224 LEU A C 1
ATOM 1742 O O . LEU A 1 224 ? -21.314 -15.143 19.404 1.00 51.38 224 LEU A O 1
#

Secondary structure (DSSP, 8-state):
-PPPPTTPPEEEEEE-B----HHHHTT---EEEE---SSPPSEEEEEEEEETTT--EEEEEEEEEE--TTTGGGSPEEEEEEETT--S--TT-EEEEEEEEEEE-----SSHHHHHHHHHHHHHHHHHHHHHHHHS-S-SS------------HHHHHHHHHHHHHHHHHHHHHHHHHHHHTT-GGG--HHHHHHHH---HHHHHHHSSSHHHHHHHHHHSPP-

Mean predicted aligned error: 10.76 Å